Protein AF-A0A2E5C7X0-F1 (afdb_monomer_lite)

pLDDT: mean 83.62, std 9.5, range [48.66, 95.88]

Sequence (197 aa):
MKIWAFSAFTILLLILLAYGMYLLAISTDPSVAAAAITASSTIIVSTATVTIGRYLEKKKELEALHREQKIPIYDKFLDGLFSVFYDQKGKRLNIVKFLQEWQQKIVLWGGPKVVNAYVSWKDELTEHEPNVQSMESTERLILAIREELGHENENLVEGLFPRFILREYKLYSKLAKQNPNLTLSELSEHEKSVQES

Secondary structure (DSSP, 8-state):
-HHHHHHHHHHHHHHHHHHHHHHHHHHS-HHHHHHHHHHHHHHHHHHHHHHHHHHHHHHHHHHHHHHHHHHHHHHHHHHHHHHHHS--TT----HHHHHHHHHHHHHHH--HHHHHHHHHHHHHHHHS-SBHHHHHHHHHHHHHHHHHTT---TTPPTTHHHHHH-S-HHHHHHHHHH-TT-BHHHHHHHHHHHH--

Structure (mmCIF, N/CA/C/O backbone):
data_AF-A0A2E5C7X0-F1
#
_entry.id   AF-A0A2E5C7X0-F1
#
loop_
_atom_site.group_PDB
_atom_site.id
_atom_site.type_symbol
_atom_site.label_atom_id
_atom_site.label_alt_id
_atom_site.label_comp_id
_atom_site.label_asym_id
_atom_site.label_entity_id
_atom_site.label_seq_id
_atom_site.pdbx_PDB_ins_code
_atom_site.Cartn_x
_atom_site.Cartn_y
_atom_site.Cartn_z
_atom_site.occupancy
_atom_site.B_iso_or_equiv
_atom_site.auth_seq_id
_atom_site.auth_comp_id
_atom_site.auth_asym_id
_atom_site.auth_atom_id
_atom_site.pdbx_PDB_model_num
ATOM 1 N N . MET A 1 1 ? 21.051 0.325 -10.785 1.00 50.78 1 MET A N 1
ATOM 2 C CA . MET A 1 1 ? 22.058 1.032 -11.616 1.00 50.78 1 MET A CA 1
ATOM 3 C C . MET A 1 1 ? 22.381 0.329 -12.943 1.00 50.78 1 MET A C 1
ATOM 5 O O . MET A 1 1 ? 22.401 1.002 -13.961 1.00 50.78 1 MET A O 1
ATOM 9 N N . LYS A 1 2 ? 22.566 -1.004 -12.987 1.00 54.97 2 LYS A N 1
ATOM 10 C CA . LYS A 1 2 ? 22.959 -1.735 -14.218 1.00 54.97 2 LYS A CA 1
ATOM 11 C C . LYS A 1 2 ? 21.940 -1.707 -15.378 1.00 54.97 2 LYS A C 1
ATOM 13 O O . LYS A 1 2 ? 22.346 -1.693 -16.531 1.00 54.97 2 LYS A O 1
ATOM 18 N N . ILE A 1 3 ? 20.637 -1.653 -15.089 1.00 58.88 3 ILE A N 1
ATOM 19 C CA . ILE A 1 3 ? 19.581 -1.682 -16.124 1.00 58.88 3 ILE A CA 1
ATOM 20 C C . ILE A 1 3 ? 19.492 -0.347 -16.879 1.00 58.88 3 ILE A C 1
ATOM 22 O O . ILE A 1 3 ? 19.356 -0.353 -18.095 1.00 58.88 3 ILE A O 1
ATOM 26 N N . TRP A 1 4 ? 19.666 0.781 -16.180 1.00 57.53 4 TRP A N 1
ATOM 27 C CA . TRP A 1 4 ? 19.679 2.120 -16.787 1.00 57.53 4 TRP A CA 1
ATOM 28 C C . TRP A 1 4 ? 20.874 2.338 -17.722 1.00 57.53 4 TRP A C 1
ATOM 30 O O . TRP A 1 4 ? 20.743 2.984 -18.756 1.00 57.53 4 TRP A O 1
ATOM 40 N N . ALA A 1 5 ? 22.030 1.755 -17.393 1.00 69.25 5 ALA A N 1
ATOM 41 C CA . ALA A 1 5 ? 23.194 1.770 -18.276 1.00 69.25 5 ALA A CA 1
ATOM 42 C C . ALA A 1 5 ? 22.956 0.936 -19.548 1.00 69.25 5 ALA A C 1
ATOM 44 O O . ALA A 1 5 ? 23.364 1.340 -20.632 1.00 69.25 5 ALA A O 1
ATOM 45 N N . PHE A 1 6 ? 22.252 -0.195 -19.435 1.00 69.19 6 PHE A N 1
ATOM 46 C CA . PHE A 1 6 ? 21.917 -1.050 -20.576 1.00 69.19 6 PHE A CA 1
ATOM 47 C C . PHE A 1 6 ? 20.863 -0.415 -21.498 1.00 69.19 6 PHE A C 1
ATOM 49 O O . PHE A 1 6 ? 20.994 -0.471 -22.721 1.00 69.19 6 PHE A O 1
ATOM 56 N N . SER A 1 7 ? 19.850 0.252 -20.937 1.00 68.69 7 SER A N 1
ATOM 57 C CA . SER A 1 7 ? 18.876 1.018 -21.724 1.00 68.69 7 SER A CA 1
ATOM 58 C C . SER A 1 7 ? 19.507 2.256 -22.373 1.00 68.69 7 SER A C 1
ATOM 60 O O . SER A 1 7 ? 19.268 2.512 -23.546 1.00 68.69 7 SER A O 1
ATOM 62 N N . ALA A 1 8 ? 20.389 2.979 -21.677 1.00 74.25 8 ALA A N 1
ATOM 63 C CA . ALA A 1 8 ? 21.130 4.093 -22.275 1.00 74.25 8 ALA A CA 1
ATOM 64 C C . ALA A 1 8 ? 22.063 3.633 -23.410 1.00 74.25 8 ALA A C 1
ATOM 66 O O . ALA A 1 8 ? 22.130 4.275 -24.454 1.00 74.25 8 ALA A O 1
ATOM 67 N N . PHE A 1 9 ? 22.737 2.492 -23.240 1.00 79.00 9 PHE A N 1
ATOM 68 C CA . PHE A 1 9 ? 23.607 1.906 -24.260 1.00 79.00 9 PHE A CA 1
ATOM 69 C C . PHE A 1 9 ? 22.833 1.448 -25.502 1.00 79.00 9 PHE A C 1
ATOM 71 O O . PHE A 1 9 ? 23.257 1.699 -26.626 1.00 79.00 9 PHE A O 1
ATOM 78 N N . THR A 1 10 ? 21.672 0.820 -25.316 1.00 73.88 10 THR A N 1
ATOM 79 C CA . THR A 1 10 ? 20.811 0.405 -26.436 1.00 73.88 10 THR A CA 1
ATOM 80 C C . THR A 1 10 ? 20.213 1.603 -27.174 1.00 73.88 10 THR A C 1
ATOM 82 O O . THR A 1 10 ? 20.196 1.601 -28.401 1.00 73.88 10 THR A O 1
ATOM 85 N N . ILE A 1 11 ? 19.816 2.665 -26.465 1.00 79.00 11 ILE A N 1
ATOM 86 C CA . ILE A 1 11 ? 19.365 3.924 -27.080 1.00 79.00 11 ILE A CA 1
ATOM 87 C C . ILE A 1 11 ? 20.503 4.590 -27.870 1.00 79.00 11 ILE A C 1
ATOM 89 O O . ILE A 1 11 ? 20.298 4.983 -29.016 1.00 79.00 11 ILE A O 1
ATOM 93 N N . LEU A 1 12 ? 21.714 4.661 -27.310 1.00 81.00 12 LEU A N 1
ATOM 94 C CA . LEU A 1 12 ? 22.899 5.190 -27.997 1.00 81.00 12 LEU A CA 1
ATOM 95 C C . LEU A 1 12 ? 23.205 4.406 -29.284 1.00 81.00 12 LEU A C 1
ATOM 97 O O . LEU A 1 12 ? 23.487 4.999 -30.323 1.00 81.00 12 LEU A O 1
ATOM 101 N N . LEU A 1 13 ? 23.114 3.077 -29.225 1.00 79.44 13 LEU A N 1
ATOM 102 C CA . LEU A 1 13 ? 23.364 2.196 -30.364 1.00 79.44 13 LEU A CA 1
ATOM 103 C C . LEU A 1 13 ? 22.310 2.375 -31.470 1.00 79.44 13 LEU A C 1
ATOM 105 O O . LEU A 1 13 ? 22.661 2.395 -32.647 1.00 79.44 13 LEU A O 1
ATOM 109 N N . LEU A 1 14 ? 21.043 2.591 -31.104 1.00 78.81 14 LEU A N 1
ATOM 110 C CA . LEU A 1 14 ? 19.976 2.930 -32.053 1.00 78.81 14 LEU A CA 1
ATOM 111 C C . LEU A 1 14 ? 20.183 4.306 -32.704 1.00 78.81 14 LEU A C 1
ATOM 113 O O . LEU A 1 14 ? 19.957 4.443 -33.904 1.00 78.81 14 LEU A O 1
ATOM 117 N N . ILE A 1 15 ? 20.657 5.304 -31.951 1.00 81.56 15 ILE A N 1
ATOM 118 C CA . ILE A 1 15 ? 20.977 6.641 -32.481 1.00 81.56 15 ILE A CA 1
ATOM 119 C C . ILE A 1 15 ? 22.148 6.568 -33.469 1.00 81.56 15 ILE A C 1
ATOM 121 O O . ILE A 1 15 ? 22.076 7.150 -34.550 1.00 81.56 15 ILE A O 1
ATOM 125 N N . LEU A 1 16 ? 23.204 5.821 -33.134 1.00 79.38 16 LEU A N 1
ATOM 126 C CA . LEU A 1 16 ? 24.354 5.615 -34.019 1.00 79.38 16 LEU A CA 1
ATOM 127 C C . LEU A 1 16 ? 23.965 4.874 -35.304 1.00 79.38 16 LEU A C 1
ATOM 129 O O . LEU A 1 16 ? 24.419 5.252 -36.383 1.00 79.38 16 LEU A O 1
ATOM 133 N N . LEU A 1 17 ? 23.088 3.870 -35.210 1.00 77.75 17 LEU A N 1
ATOM 134 C CA . LEU A 1 17 ? 22.543 3.175 -36.378 1.00 77.75 17 LEU A CA 1
ATOM 135 C C . LEU A 1 17 ? 21.693 4.106 -37.249 1.00 77.75 17 LEU A C 1
ATOM 137 O O . LEU A 1 17 ? 21.891 4.145 -38.460 1.00 77.75 17 LEU A O 1
ATOM 141 N N . ALA A 1 18 ? 20.797 4.896 -36.653 1.00 76.88 18 ALA A N 1
ATOM 142 C CA . ALA A 1 18 ? 19.978 5.859 -37.388 1.00 76.88 18 ALA A CA 1
ATOM 143 C C . ALA A 1 18 ? 20.833 6.924 -38.098 1.00 76.88 18 ALA A C 1
ATOM 145 O O . ALA A 1 18 ? 20.581 7.249 -39.258 1.00 76.88 18 ALA A O 1
ATOM 146 N N . TYR A 1 19 ? 21.883 7.418 -37.436 1.00 80.00 19 TYR A N 1
ATOM 147 C CA . TYR A 1 19 ? 22.834 8.363 -38.019 1.00 80.00 19 TYR A CA 1
ATOM 148 C C . TYR A 1 19 ? 23.656 7.737 -39.158 1.00 80.00 19 TYR A C 1
ATOM 150 O O . TYR A 1 19 ? 23.832 8.354 -40.207 1.00 80.00 19 TYR A O 1
ATOM 158 N N . GLY A 1 20 ? 24.093 6.483 -39.003 1.00 77.00 20 GLY A N 1
ATOM 159 C CA . GLY A 1 20 ? 24.760 5.727 -40.066 1.00 77.00 20 GLY A CA 1
ATOM 160 C C . GLY A 1 20 ? 23.867 5.511 -41.293 1.00 77.00 20 GLY A C 1
ATOM 161 O O . GLY A 1 20 ? 24.322 5.685 -42.423 1.00 77.00 20 GLY A O 1
ATOM 162 N N . MET A 1 21 ? 22.578 5.216 -41.086 1.00 71.50 21 MET A N 1
ATOM 163 C CA . MET A 1 21 ? 21.602 5.111 -42.178 1.00 71.50 21 MET A CA 1
ATOM 164 C C . MET A 1 21 ? 21.358 6.454 -42.876 1.00 71.50 21 MET A C 1
ATOM 166 O O . MET A 1 21 ? 21.257 6.488 -44.100 1.00 71.50 21 MET A O 1
ATOM 170 N N . TYR A 1 22 ? 21.296 7.559 -42.126 1.00 75.88 22 TYR A N 1
ATOM 171 C CA . TYR A 1 22 ? 21.172 8.908 -42.688 1.00 75.88 22 TYR A CA 1
ATOM 172 C C . TYR A 1 22 ? 22.363 9.262 -43.593 1.00 75.88 22 TYR A C 1
ATOM 174 O O . TYR A 1 22 ? 22.174 9.755 -44.704 1.00 75.88 22 TYR A O 1
ATOM 182 N N . LEU A 1 23 ? 23.588 8.943 -43.164 1.00 75.25 23 LEU A N 1
ATOM 183 C CA . LEU A 1 23 ? 24.794 9.163 -43.969 1.00 75.25 23 LEU A CA 1
ATOM 184 C C . LEU A 1 23 ? 24.822 8.303 -45.242 1.00 75.25 23 LEU A C 1
ATOM 186 O O . LEU A 1 23 ? 25.196 8.798 -46.307 1.00 75.25 23 LEU A O 1
ATOM 190 N N . LEU A 1 24 ? 24.391 7.041 -45.164 1.00 69.56 24 LEU A N 1
ATOM 191 C CA . LEU A 1 24 ? 24.258 6.162 -46.334 1.00 69.56 24 LEU A CA 1
ATOM 192 C C . LEU A 1 24 ? 23.221 6.676 -47.339 1.00 69.56 24 LEU A C 1
ATOM 194 O O . LEU A 1 24 ? 23.454 6.605 -48.546 1.00 69.56 24 LEU A O 1
ATOM 198 N N . ALA A 1 25 ? 22.111 7.237 -46.855 1.00 70.38 25 ALA A N 1
ATOM 199 C CA . ALA A 1 25 ? 21.047 7.774 -47.699 1.00 70.38 25 ALA A CA 1
ATOM 200 C C . ALA A 1 25 ? 21.477 8.996 -48.529 1.00 70.38 25 ALA A C 1
ATOM 202 O O . ALA A 1 25 ? 20.938 9.215 -49.608 1.00 70.38 25 ALA A O 1
ATOM 203 N N . ILE A 1 26 ? 22.449 9.776 -48.045 1.00 75.75 26 ILE A N 1
ATOM 204 C CA . ILE A 1 26 ? 22.970 10.967 -48.740 1.00 75.75 26 ILE A CA 1
ATOM 205 C C . ILE A 1 26 ? 24.139 10.621 -49.679 1.00 75.75 26 ILE A C 1
ATOM 207 O O . ILE A 1 26 ? 24.426 11.375 -50.605 1.00 75.75 26 ILE A O 1
ATOM 211 N N . SER A 1 27 ? 24.818 9.492 -49.460 1.00 73.31 27 SER A N 1
ATOM 212 C CA . SER A 1 27 ? 26.054 9.124 -50.171 1.00 73.31 27 SER A CA 1
ATOM 213 C C . SER A 1 27 ? 25.890 8.052 -51.256 1.00 73.31 27 SER A C 1
ATOM 215 O O . SER A 1 27 ? 26.848 7.795 -51.983 1.00 73.31 27 SER A O 1
ATOM 217 N N . THR A 1 28 ? 24.708 7.437 -51.390 1.00 77.50 28 THR A N 1
ATOM 218 C CA . THR A 1 28 ? 24.476 6.272 -52.271 1.00 77.50 28 THR A CA 1
ATOM 219 C C . THR A 1 28 ? 23.237 6.453 -53.151 1.00 77.50 28 THR A C 1
ATOM 221 O O . THR A 1 28 ? 22.364 7.262 -52.840 1.00 77.50 28 THR A O 1
ATOM 224 N N . ASP A 1 29 ? 23.124 5.662 -54.225 1.00 81.56 29 ASP A N 1
ATOM 225 C CA . ASP A 1 29 ? 21.942 5.644 -55.092 1.00 81.56 29 ASP A CA 1
ATOM 226 C C . ASP A 1 29 ? 20.635 5.421 -54.302 1.00 81.56 29 ASP A C 1
ATOM 228 O O . ASP A 1 29 ? 20.568 4.507 -53.464 1.00 81.56 29 ASP A O 1
ATOM 232 N N . PRO A 1 30 ? 19.554 6.170 -54.609 1.00 77.50 30 PRO A N 1
ATOM 233 C CA . PRO A 1 30 ? 18.300 6.129 -53.852 1.00 77.50 30 PRO A CA 1
ATOM 234 C C . PRO A 1 30 ? 17.690 4.728 -53.720 1.00 77.50 30 PRO A C 1
ATOM 236 O O . PRO A 1 30 ? 17.092 4.404 -52.696 1.00 77.50 30 PRO A O 1
ATOM 239 N N . SER A 1 31 ? 17.866 3.872 -54.731 1.00 79.44 31 SER A N 1
ATOM 240 C CA . SER A 1 31 ? 17.355 2.497 -54.714 1.00 79.44 31 SER A CA 1
ATOM 241 C C . SER A 1 31 ? 18.086 1.607 -53.705 1.00 79.44 31 SER A C 1
ATOM 243 O O . SER A 1 31 ? 17.458 0.777 -53.047 1.00 79.44 31 SER A O 1
ATOM 245 N N . VAL A 1 32 ? 19.405 1.764 -53.574 1.00 79.00 32 VAL A N 1
ATOM 246 C CA . VAL A 1 32 ? 20.219 0.986 -52.629 1.00 79.00 32 VAL A CA 1
ATOM 247 C C . VAL A 1 32 ? 19.972 1.486 -51.209 1.00 79.00 32 VAL A C 1
ATOM 249 O O . VAL A 1 32 ? 19.784 0.682 -50.295 1.00 79.00 32 VAL A O 1
ATOM 252 N N . ALA A 1 33 ? 19.871 2.808 -51.037 1.00 74.69 33 ALA A N 1
ATOM 253 C CA . ALA A 1 33 ? 19.504 3.425 -49.769 1.00 74.69 33 ALA A CA 1
ATOM 254 C C . ALA A 1 33 ? 18.118 2.963 -49.285 1.00 74.69 33 ALA A C 1
ATOM 256 O O .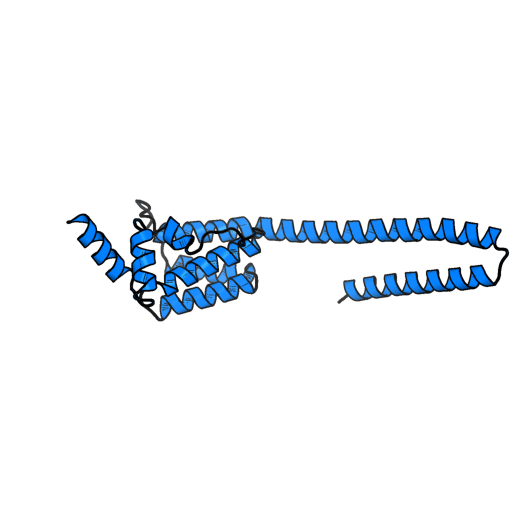 ALA A 1 33 ? 17.978 2.564 -48.131 1.00 74.69 33 ALA A O 1
ATOM 257 N N . ALA A 1 34 ? 17.108 2.937 -50.162 1.00 76.38 34 ALA A N 1
ATOM 258 C CA . ALA A 1 34 ? 15.761 2.487 -49.810 1.00 76.38 34 ALA A CA 1
ATOM 259 C C . ALA A 1 34 ? 15.726 1.012 -49.369 1.00 76.38 34 ALA A C 1
ATOM 261 O O . ALA A 1 34 ? 15.087 0.678 -48.365 1.00 76.38 34 ALA A O 1
ATOM 262 N N . ALA A 1 35 ? 16.448 0.132 -50.072 1.00 78.38 35 ALA A N 1
ATOM 263 C CA . ALA A 1 35 ? 16.556 -1.278 -49.701 1.00 78.38 35 ALA A CA 1
ATOM 264 C C . ALA A 1 35 ? 17.270 -1.465 -48.349 1.00 78.38 35 ALA A C 1
ATOM 266 O O . ALA A 1 35 ? 16.790 -2.211 -47.492 1.00 78.38 35 ALA A O 1
ATOM 267 N N . ALA A 1 36 ? 18.372 -0.742 -48.124 1.00 75.75 36 ALA A N 1
ATOM 268 C CA . ALA A 1 36 ? 19.132 -0.792 -46.877 1.00 75.75 36 ALA A CA 1
ATOM 269 C C . ALA A 1 36 ? 18.328 -0.261 -45.681 1.00 75.75 36 ALA A C 1
ATOM 271 O O . ALA A 1 36 ? 18.324 -0.890 -44.619 1.00 75.75 36 ALA A O 1
ATOM 272 N N . ILE A 1 37 ? 17.605 0.851 -45.853 1.00 77.44 37 ILE A N 1
ATOM 273 C CA . ILE A 1 37 ? 16.725 1.413 -44.822 1.00 77.44 37 ILE A CA 1
ATOM 274 C C . ILE A 1 37 ? 15.625 0.411 -44.479 1.00 77.44 37 ILE A C 1
ATOM 276 O O . ILE A 1 37 ? 15.448 0.101 -43.308 1.00 77.44 37 ILE A O 1
ATOM 280 N N . THR A 1 38 ? 14.945 -0.156 -45.479 1.00 78.88 38 THR A N 1
ATOM 281 C CA . THR A 1 38 ? 13.846 -1.109 -45.252 1.00 78.88 38 THR A CA 1
ATOM 282 C C . THR A 1 38 ? 14.313 -2.326 -44.451 1.00 78.88 38 THR A C 1
ATOM 284 O O . THR A 1 38 ? 13.714 -2.656 -43.427 1.00 78.88 38 THR A O 1
ATOM 287 N N . ALA A 1 39 ? 15.423 -2.951 -44.861 1.00 77.81 39 ALA A N 1
ATOM 288 C CA . ALA A 1 39 ? 15.983 -4.107 -44.162 1.00 77.81 39 ALA A CA 1
ATOM 289 C C . ALA A 1 39 ? 16.408 -3.766 -42.721 1.00 77.81 39 ALA A C 1
ATOM 291 O O . ALA A 1 39 ? 16.123 -4.513 -41.782 1.00 77.81 39 ALA A O 1
ATOM 292 N N . SER A 1 40 ? 17.042 -2.608 -42.530 1.00 74.38 40 SER A N 1
ATOM 293 C CA . SER A 1 40 ? 17.506 -2.153 -41.215 1.00 74.38 40 SER A CA 1
ATOM 294 C C . SER A 1 40 ? 16.341 -1.795 -40.292 1.00 74.38 40 SER A C 1
ATOM 296 O O . SER A 1 40 ? 16.352 -2.147 -39.113 1.00 74.38 40 SER A O 1
ATOM 298 N N . SER A 1 41 ? 15.297 -1.157 -40.825 1.00 76.38 41 SER A N 1
ATOM 299 C CA . SER A 1 41 ? 14.080 -0.824 -40.087 1.00 76.38 41 SER A CA 1
ATOM 300 C C . SER A 1 41 ? 13.392 -2.072 -39.547 1.00 76.38 41 SER A C 1
ATOM 302 O O . SER A 1 41 ? 12.993 -2.072 -38.385 1.00 76.38 41 SER A O 1
ATOM 304 N N . THR A 1 42 ? 13.306 -3.155 -40.326 1.00 84.75 42 THR A N 1
ATOM 305 C CA . THR A 1 42 ? 12.723 -4.417 -39.846 1.00 84.75 42 THR A CA 1
ATOM 306 C C 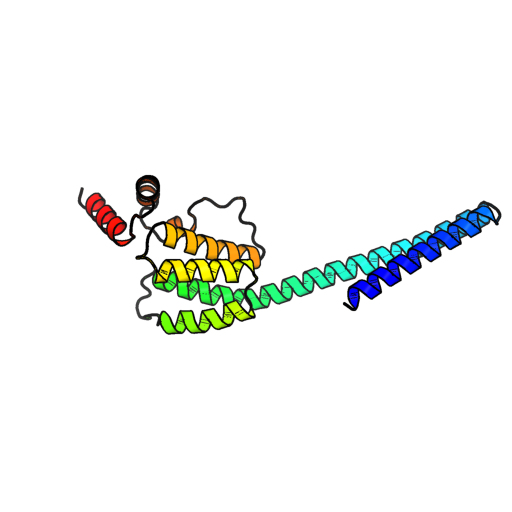. THR A 1 42 ? 13.487 -4.966 -38.646 1.00 84.75 42 THR A C 1
ATOM 308 O O . THR A 1 42 ? 12.860 -5.293 -37.642 1.00 84.75 42 THR A O 1
ATOM 311 N N . ILE A 1 43 ? 14.822 -5.006 -38.714 1.00 81.69 43 ILE A N 1
ATOM 312 C CA . ILE A 1 43 ? 15.673 -5.522 -37.629 1.00 81.69 43 ILE A CA 1
ATOM 313 C C . ILE A 1 43 ? 15.544 -4.654 -36.370 1.00 81.69 43 ILE A C 1
ATOM 315 O O . ILE A 1 43 ? 15.444 -5.174 -35.255 1.00 81.69 43 ILE A O 1
ATOM 319 N N . ILE A 1 44 ? 15.527 -3.329 -36.535 1.00 77.88 44 ILE A N 1
ATOM 320 C CA . ILE A 1 44 ? 15.398 -2.383 -35.422 1.00 77.88 44 ILE A CA 1
ATOM 321 C C . ILE A 1 44 ? 14.034 -2.537 -34.751 1.00 77.88 44 ILE A C 1
ATOM 323 O O . ILE A 1 44 ? 13.969 -2.729 -33.536 1.00 77.88 44 ILE A O 1
ATOM 327 N N . VAL A 1 45 ? 12.951 -2.494 -35.532 1.00 82.62 45 VAL A N 1
ATOM 328 C CA . VAL A 1 45 ? 11.584 -2.594 -35.010 1.00 82.62 45 VAL A CA 1
ATOM 329 C C . VAL A 1 45 ? 11.369 -3.951 -34.350 1.00 82.62 45 VAL A C 1
ATOM 331 O O . VAL A 1 45 ? 10.908 -3.993 -33.213 1.00 82.62 45 VAL A O 1
ATOM 334 N N . SER A 1 46 ? 11.779 -5.056 -34.982 1.00 81.88 46 SER A N 1
ATOM 335 C CA . SER A 1 46 ? 11.616 -6.394 -34.400 1.00 81.88 46 SER A CA 1
ATOM 336 C C . SER A 1 46 ? 12.359 -6.530 -33.071 1.00 81.88 46 SER A C 1
ATOM 338 O O . SER A 1 46 ? 11.811 -7.048 -32.098 1.00 81.88 46 SER A O 1
ATOM 340 N N . THR A 1 47 ? 13.594 -6.027 -33.000 1.00 83.06 47 THR A N 1
ATOM 341 C CA . THR A 1 47 ? 14.409 -6.093 -31.781 1.00 83.06 47 THR A CA 1
ATOM 342 C C . THR A 1 47 ? 13.827 -5.213 -30.676 1.00 83.06 47 THR A C 1
ATOM 344 O O . THR A 1 47 ? 13.749 -5.645 -29.521 1.00 83.06 47 THR A O 1
ATOM 347 N N . ALA A 1 48 ? 13.377 -4.001 -31.015 1.00 78.31 48 ALA A N 1
ATOM 348 C CA . ALA A 1 48 ? 12.749 -3.081 -30.073 1.00 78.31 48 ALA A CA 1
ATOM 349 C C . ALA A 1 48 ? 11.450 -3.667 -29.504 1.00 78.31 48 ALA A C 1
ATOM 351 O O . ALA A 1 48 ? 11.300 -3.731 -28.284 1.00 78.31 48 ALA A O 1
ATOM 352 N N . THR A 1 49 ? 10.556 -4.170 -30.361 1.00 85.50 49 THR A N 1
ATOM 353 C CA . THR A 1 49 ? 9.291 -4.793 -29.948 1.00 85.50 49 THR A CA 1
ATOM 354 C C . THR A 1 49 ? 9.528 -5.967 -29.002 1.00 85.50 49 THR A C 1
ATOM 356 O O . THR A 1 49 ? 8.913 -6.018 -27.938 1.00 85.50 49 THR A O 1
ATOM 359 N N . VAL A 1 50 ? 10.457 -6.874 -29.324 1.00 88.69 50 VAL A N 1
ATOM 360 C CA . VAL A 1 50 ? 10.772 -8.028 -28.461 1.00 88.69 50 VAL A CA 1
ATOM 361 C C . VAL A 1 50 ? 11.369 -7.586 -27.126 1.00 88.69 50 VAL A C 1
ATOM 363 O O . VAL A 1 50 ? 11.003 -8.120 -26.079 1.00 88.69 50 VAL A O 1
ATOM 366 N N . THR A 1 51 ? 12.280 -6.612 -27.134 1.00 82.19 51 THR A N 1
ATOM 367 C CA . THR A 1 51 ? 12.956 -6.159 -25.908 1.00 82.19 51 THR A CA 1
ATOM 368 C C . THR A 1 51 ? 11.990 -5.443 -24.969 1.00 82.19 51 THR A C 1
ATOM 370 O O . THR A 1 51 ? 11.963 -5.742 -23.774 1.00 82.19 51 THR A O 1
ATOM 373 N N . ILE A 1 52 ? 11.170 -4.535 -25.506 1.00 81.38 52 ILE A N 1
ATOM 374 C CA . ILE A 1 52 ? 10.146 -3.814 -24.743 1.00 81.38 52 ILE A CA 1
ATOM 375 C C . ILE A 1 52 ? 9.097 -4.797 -24.221 1.00 81.38 52 ILE A C 1
ATOM 377 O O . ILE A 1 52 ? 8.793 -4.770 -23.030 1.00 81.38 52 ILE A O 1
ATOM 381 N N . GLY A 1 53 ? 8.601 -5.702 -25.072 1.00 89.31 53 GLY A N 1
ATOM 382 C CA . GLY A 1 53 ? 7.632 -6.730 -24.682 1.00 89.31 53 GLY A CA 1
ATOM 383 C C . GLY A 1 53 ? 8.138 -7.576 -23.516 1.00 89.31 53 GLY A C 1
ATOM 384 O O . GLY A 1 53 ? 7.510 -7.607 -22.460 1.00 89.31 53 GLY A O 1
ATOM 385 N N . ARG A 1 54 ? 9.346 -8.141 -23.639 1.00 89.25 54 ARG A N 1
ATOM 386 C CA . ARG A 1 54 ? 9.979 -8.927 -22.566 1.00 89.25 54 ARG A CA 1
ATOM 387 C C . ARG A 1 54 ? 10.202 -8.130 -21.286 1.00 89.25 54 ARG A C 1
ATOM 389 O O . ARG A 1 54 ? 10.133 -8.690 -20.196 1.00 89.25 54 ARG A O 1
ATOM 396 N N . TYR A 1 55 ? 10.521 -6.843 -21.393 1.00 84.12 55 TYR A N 1
ATOM 397 C CA . TYR A 1 55 ? 10.693 -5.991 -20.221 1.00 84.12 55 TYR A CA 1
ATOM 398 C C . TYR A 1 55 ? 9.368 -5.781 -19.478 1.00 84.12 55 TYR A C 1
ATOM 400 O O . TYR A 1 55 ? 9.326 -5.925 -18.255 1.00 84.12 55 TYR A O 1
ATOM 408 N N . LEU A 1 56 ? 8.289 -5.487 -20.207 1.00 91.31 56 LEU A N 1
ATOM 409 C CA . LEU A 1 56 ? 6.952 -5.323 -19.635 1.00 91.31 56 LEU A CA 1
ATOM 410 C C . LEU A 1 56 ? 6.432 -6.630 -19.027 1.00 91.31 56 LEU A C 1
ATOM 412 O O . LEU A 1 56 ? 5.904 -6.609 -17.917 1.00 91.31 56 LEU A O 1
ATOM 416 N N . GLU A 1 57 ? 6.638 -7.760 -19.707 1.00 91.38 57 GLU A N 1
ATOM 417 C CA . GLU A 1 57 ? 6.309 -9.096 -19.199 1.00 91.38 57 GLU A CA 1
ATOM 418 C C . GLU A 1 57 ? 7.030 -9.381 -17.884 1.00 91.38 57 GLU A C 1
ATOM 420 O O . GLU A 1 57 ? 6.376 -9.661 -16.884 1.00 91.38 57 GLU A O 1
ATOM 425 N N . LYS A 1 58 ? 8.358 -9.210 -17.847 1.00 91.38 58 LYS A N 1
ATOM 426 C CA . LYS A 1 58 ? 9.147 -9.413 -16.624 1.00 91.38 58 LYS A CA 1
ATOM 427 C C . LYS A 1 58 ? 8.705 -8.505 -15.489 1.00 91.38 58 LYS A C 1
ATOM 429 O O . LYS A 1 58 ? 8.656 -8.936 -14.342 1.00 91.38 58 LYS A O 1
ATOM 434 N N . LYS A 1 59 ? 8.402 -7.240 -15.785 1.00 88.62 59 LYS A N 1
ATOM 435 C CA . LYS A 1 59 ? 7.909 -6.304 -14.774 1.00 88.62 59 LYS A CA 1
ATOM 436 C C . LYS A 1 59 ? 6.581 -6.795 -14.191 1.00 88.62 59 LYS A C 1
ATOM 438 O O . LYS A 1 59 ? 6.450 -6.871 -12.974 1.00 88.62 59 LYS A O 1
ATOM 443 N N . LYS A 1 60 ? 5.634 -7.176 -15.051 1.00 89.31 60 LYS A N 1
ATOM 444 C CA . LYS A 1 60 ? 4.321 -7.688 -14.643 1.00 89.31 60 LYS A CA 1
ATOM 445 C C . LYS A 1 60 ? 4.432 -9.002 -13.866 1.00 89.31 60 LYS A C 1
ATOM 447 O O . LYS A 1 60 ? 3.723 -9.182 -12.884 1.00 89.31 60 LYS A O 1
ATOM 452 N N . GLU A 1 61 ? 5.325 -9.895 -14.281 1.00 91.75 61 GLU A N 1
ATOM 453 C CA . GLU A 1 61 ? 5.608 -11.162 -13.604 1.00 91.75 61 GLU A CA 1
ATOM 454 C C . GLU A 1 61 ? 6.158 -10.929 -12.192 1.00 91.75 61 GLU A C 1
ATOM 456 O O . GLU A 1 61 ? 5.639 -11.490 -11.233 1.00 91.75 61 GLU A O 1
ATOM 461 N N . LEU A 1 62 ? 7.139 -10.034 -12.032 1.00 87.94 62 LEU A N 1
ATOM 462 C CA . LEU A 1 62 ? 7.678 -9.675 -10.716 1.00 87.94 62 LEU A CA 1
ATOM 463 C C . LEU A 1 62 ? 6.617 -9.040 -9.809 1.00 87.94 62 LEU A C 1
ATOM 465 O O . LEU A 1 62 ? 6.525 -9.381 -8.631 1.00 87.94 62 LEU A O 1
ATOM 469 N N . GLU A 1 63 ? 5.800 -8.135 -10.348 1.00 87.69 63 GLU A N 1
ATOM 470 C CA . GLU A 1 63 ? 4.690 -7.530 -9.605 1.00 87.69 63 GLU A CA 1
ATOM 471 C C . GLU A 1 63 ? 3.647 -8.575 -9.188 1.00 87.69 63 GLU A C 1
ATOM 473 O O . GLU A 1 63 ? 3.149 -8.522 -8.064 1.00 87.69 63 GLU A O 1
ATOM 478 N N . ALA A 1 64 ? 3.342 -9.545 -10.053 1.00 89.25 64 ALA A N 1
ATOM 479 C CA . ALA A 1 64 ? 2.434 -10.645 -9.745 1.00 89.25 64 ALA A CA 1
ATOM 480 C C . ALA A 1 64 ? 3.000 -11.566 -8.654 1.00 89.25 64 ALA A C 1
ATOM 482 O O . ALA A 1 64 ? 2.291 -11.850 -7.693 1.00 89.25 64 ALA A O 1
ATOM 483 N N . LEU A 1 65 ? 4.278 -11.949 -8.741 1.00 90.06 65 LEU A N 1
ATOM 484 C CA . LEU A 1 65 ? 4.955 -12.772 -7.731 1.00 90.06 65 LEU A CA 1
ATOM 485 C C . LEU A 1 65 ? 4.993 -12.079 -6.364 1.00 90.06 65 LEU A C 1
ATOM 487 O O . LEU A 1 65 ? 4.699 -12.690 -5.338 1.00 90.06 65 LEU A O 1
ATOM 491 N N . HIS A 1 66 ? 5.313 -10.783 -6.330 1.00 88.25 66 HIS A N 1
ATOM 492 C CA . HIS A 1 66 ? 5.270 -10.012 -5.088 1.00 88.25 66 HIS A CA 1
ATOM 493 C C . HIS A 1 66 ? 3.851 -9.935 -4.517 1.00 88.25 66 HIS A C 1
ATOM 495 O O . HIS A 1 66 ? 3.671 -10.053 -3.307 1.00 88.25 66 HIS A O 1
ATOM 501 N N . ARG A 1 67 ? 2.835 -9.751 -5.366 1.00 90.31 67 ARG A N 1
ATOM 502 C CA . ARG A 1 67 ? 1.428 -9.731 -4.948 1.00 90.31 67 ARG A CA 1
ATOM 503 C C . ARG A 1 67 ? 1.006 -11.080 -4.368 1.00 90.31 67 ARG A C 1
ATOM 505 O O . ARG A 1 67 ? 0.428 -11.107 -3.289 1.00 90.31 67 ARG A O 1
ATOM 512 N N . GLU A 1 68 ? 1.362 -12.179 -5.025 1.00 91.44 68 GLU A N 1
ATOM 513 C CA . GLU A 1 68 ? 1.084 -13.547 -4.574 1.00 91.44 68 GLU A CA 1
ATOM 514 C C . GLU A 1 68 ? 1.675 -13.828 -3.186 1.00 91.44 68 GLU A C 1
ATOM 516 O O . GLU A 1 68 ? 1.008 -14.412 -2.336 1.00 91.44 68 GLU A O 1
ATOM 521 N N . GLN A 1 69 ? 2.881 -13.326 -2.904 1.00 90.81 69 GLN A N 1
ATOM 522 C CA . GLN A 1 69 ? 3.506 -13.442 -1.581 1.00 90.81 69 GLN A CA 1
ATOM 523 C C . GLN A 1 69 ? 2.847 -12.550 -0.519 1.00 90.81 69 GLN A C 1
ATOM 525 O O . GLN A 1 69 ? 2.782 -12.925 0.653 1.00 90.81 69 GLN A O 1
ATOM 530 N N . LYS A 1 70 ? 2.340 -11.376 -0.911 1.00 92.56 70 LYS A N 1
ATOM 531 C CA . LYS A 1 70 ? 1.702 -10.408 -0.005 1.00 92.56 70 LYS A CA 1
ATOM 532 C C . LYS A 1 70 ? 0.266 -10.774 0.364 1.00 92.56 70 LYS A C 1
ATOM 534 O O . LYS A 1 70 ? -0.138 -10.508 1.494 1.00 92.56 70 LYS A O 1
ATOM 539 N N . ILE A 1 71 ? -0.493 -11.405 -0.534 1.00 92.81 71 ILE A N 1
ATOM 540 C CA . ILE A 1 71 ? -1.881 -11.835 -0.283 1.00 92.81 71 ILE A CA 1
ATOM 541 C C . ILE A 1 71 ? -2.026 -12.611 1.039 1.00 92.81 71 ILE A C 1
ATOM 543 O O . ILE A 1 71 ? -2.772 -12.140 1.892 1.00 92.81 71 ILE A O 1
ATOM 547 N N . PRO A 1 72 ? -1.304 -13.722 1.295 1.00 93.06 72 PRO A N 1
ATOM 548 C CA . PRO A 1 72 ? -1.481 -14.494 2.530 1.00 93.06 72 PRO A CA 1
ATOM 549 C C . PRO A 1 72 ? -1.034 -13.742 3.794 1.00 93.06 72 PRO A C 1
ATOM 551 O O . PRO A 1 72 ? -1.401 -14.114 4.909 1.00 93.06 72 PRO A O 1
ATOM 554 N N . ILE A 1 73 ? -0.208 -12.706 3.646 1.00 92.31 73 ILE A N 1
ATOM 555 C CA . ILE A 1 73 ? 0.249 -11.854 4.746 1.00 92.31 73 ILE A CA 1
ATOM 556 C C . ILE A 1 73 ? -0.868 -10.887 5.138 1.00 92.31 73 ILE A C 1
ATOM 558 O O . ILE A 1 73 ? -1.220 -10.812 6.316 1.00 92.31 73 ILE A O 1
ATOM 562 N N . TYR A 1 74 ? -1.443 -10.198 4.151 1.00 94.00 74 TYR A N 1
ATOM 563 C CA . TYR A 1 74 ? -2.559 -9.277 4.347 1.00 94.00 74 TYR A CA 1
ATOM 564 C C . TYR A 1 74 ? -3.853 -9.991 4.733 1.00 94.00 74 TYR A C 1
ATOM 566 O O . TYR A 1 74 ? -4.577 -9.486 5.582 1.00 94.00 74 TYR A O 1
ATOM 574 N N . ASP A 1 75 ? -4.110 -11.183 4.196 1.00 92.56 75 ASP A N 1
ATOM 575 C CA . ASP A 1 75 ? -5.263 -12.013 4.555 1.00 92.56 75 ASP A CA 1
ATOM 576 C C . ASP A 1 75 ? -5.272 -12.348 6.055 1.00 92.56 75 ASP A C 1
ATOM 578 O O . ASP A 1 75 ? -6.230 -12.045 6.761 1.00 92.56 75 ASP A O 1
ATOM 582 N N . LYS A 1 76 ? -4.141 -12.833 6.590 1.00 90.56 76 LYS A N 1
ATOM 583 C CA . LYS A 1 76 ? -3.982 -13.090 8.034 1.00 90.56 76 LYS A CA 1
ATOM 584 C C . LYS A 1 76 ? -4.143 -11.838 8.892 1.00 90.56 76 LYS A C 1
ATOM 586 O O . LYS A 1 76 ? -4.597 -11.931 10.031 1.00 90.56 76 LYS A O 1
ATOM 591 N N . PHE A 1 77 ? -3.715 -10.683 8.386 1.00 91.62 77 PHE A N 1
ATOM 592 C CA . PHE A 1 77 ? -3.915 -9.423 9.091 1.00 91.62 77 PHE A CA 1
ATOM 593 C C . PHE A 1 77 ? -5.385 -9.033 9.135 1.00 91.62 77 PHE A C 1
ATOM 595 O O . PHE A 1 77 ? -5.877 -8.708 10.210 1.00 91.62 77 PHE A O 1
ATOM 602 N N . LEU A 1 78 ? -6.078 -9.084 7.997 1.00 90.38 78 LEU A N 1
ATOM 603 C CA . LEU A 1 78 ? -7.496 -8.759 7.925 1.00 90.38 78 LEU A CA 1
ATOM 604 C C . LEU A 1 78 ? -8.313 -9.724 8.790 1.00 90.38 78 LEU A C 1
ATOM 606 O O . LEU A 1 78 ? -9.134 -9.254 9.566 1.00 90.38 78 LEU A O 1
ATOM 610 N N . ASP A 1 79 ? -8.038 -11.029 8.759 1.00 89.62 79 ASP A N 1
ATOM 611 C CA . ASP A 1 79 ? -8.686 -12.005 9.649 1.00 89.62 79 ASP A CA 1
ATOM 612 C C . ASP A 1 79 ? -8.500 -11.634 11.130 1.00 89.62 79 ASP A C 1
ATOM 614 O O . ASP A 1 79 ? -9.469 -11.517 11.881 1.00 89.62 79 ASP A O 1
ATOM 618 N N . GLY A 1 80 ? -7.263 -11.331 11.540 1.00 88.31 80 GLY A N 1
ATOM 619 C CA . GLY A 1 80 ? -6.975 -10.866 12.896 1.00 88.31 80 GLY A CA 1
ATOM 620 C C . GLY A 1 80 ? -7.693 -9.558 13.245 1.00 88.31 80 GLY A C 1
ATOM 621 O O . GLY A 1 80 ? -8.316 -9.474 14.301 1.00 88.31 80 GLY A O 1
ATOM 622 N N . LEU A 1 81 ? -7.678 -8.570 12.349 1.00 88.44 81 LEU A N 1
ATOM 623 C CA . LEU A 1 81 ? -8.351 -7.282 12.527 1.00 88.44 81 LEU A CA 1
ATOM 624 C C . LEU A 1 81 ? -9.865 -7.463 12.694 1.00 88.44 81 LEU A C 1
ATOM 626 O O . LEU A 1 81 ? -10.435 -6.973 13.663 1.00 88.44 81 LEU A O 1
ATOM 630 N N . PHE A 1 82 ? -10.519 -8.200 11.795 1.00 86.44 82 PHE A N 1
ATOM 631 C CA . PHE A 1 82 ? -11.962 -8.440 11.849 1.00 86.44 82 PHE A CA 1
ATOM 632 C C . PHE A 1 82 ? -12.363 -9.324 13.035 1.00 86.44 82 PHE A C 1
ATOM 634 O O . PHE A 1 82 ? -13.443 -9.131 13.593 1.00 86.44 82 PHE A O 1
ATOM 641 N N . SER A 1 83 ? -11.494 -10.229 13.495 1.00 85.00 83 SER A N 1
ATOM 642 C CA . SER A 1 83 ? -11.746 -11.023 14.707 1.00 85.00 83 SER A CA 1
ATOM 643 C C . SER A 1 83 ? -11.808 -10.191 15.994 1.00 85.00 83 SER A C 1
ATOM 645 O O . SER A 1 83 ? -12.359 -10.659 16.985 1.00 85.00 83 SER A O 1
ATOM 647 N N . VAL A 1 84 ? -11.281 -8.958 15.995 1.00 82.25 84 VAL A N 1
ATOM 648 C CA . VAL A 1 84 ? -11.456 -8.016 17.116 1.00 82.25 84 VAL A CA 1
ATOM 649 C C . VAL A 1 84 ? -12.891 -7.488 17.173 1.00 82.25 84 VAL A C 1
ATOM 651 O O . VAL A 1 84 ? -13.413 -7.250 18.259 1.00 82.25 84 VAL A O 1
ATOM 654 N N . PHE A 1 85 ? -13.535 -7.317 16.017 1.00 78.62 85 PHE A N 1
ATOM 655 C CA . PHE A 1 85 ? -14.877 -6.741 15.915 1.00 78.62 85 PHE A CA 1
ATOM 656 C C . PHE A 1 85 ? -15.991 -7.792 15.946 1.00 78.62 85 PHE A C 1
ATOM 658 O O . PHE A 1 85 ? -17.098 -7.503 16.399 1.00 78.62 85 PHE A O 1
ATOM 665 N N . TYR A 1 86 ? -15.717 -9.012 15.483 1.00 77.56 86 TYR A N 1
ATOM 666 C CA . TYR A 1 86 ? -16.673 -10.113 15.512 1.00 77.56 86 TYR A CA 1
ATOM 667 C C . TYR A 1 86 ? -16.379 -11.061 16.674 1.00 77.56 86 TYR A C 1
ATOM 669 O O . TYR A 1 86 ? -15.265 -11.558 16.807 1.00 77.56 86 TYR A O 1
ATOM 677 N N . ASP A 1 87 ? -17.397 -11.366 17.484 1.00 63.44 87 ASP A N 1
ATOM 678 C CA . ASP A 1 87 ? -17.284 -12.316 18.594 1.00 63.44 87 ASP A CA 1
ATOM 679 C C . ASP A 1 87 ? -17.097 -13.750 18.063 1.00 63.44 87 ASP A C 1
ATOM 681 O O . ASP A 1 87 ? -18.046 -14.516 17.858 1.00 63.44 87 ASP A O 1
ATOM 685 N N . GLN A 1 88 ? -15.848 -14.121 17.776 1.00 59.84 88 GLN A N 1
ATOM 686 C CA . GLN A 1 88 ? -15.495 -15.493 17.440 1.00 59.84 88 GLN A CA 1
ATOM 687 C C . GLN A 1 88 ? -15.492 -16.328 18.723 1.00 59.84 88 GLN A C 1
ATOM 689 O O . GLN A 1 88 ? -14.496 -16.388 19.449 1.00 59.84 88 GLN A O 1
ATOM 694 N N . LYS A 1 89 ? -16.619 -17.004 18.990 1.00 48.66 89 LYS A N 1
ATOM 695 C CA . LYS A 1 89 ? -16.777 -17.968 20.091 1.00 48.66 89 LYS A CA 1
ATOM 696 C C . LYS A 1 89 ? -15.540 -18.877 20.206 1.00 48.66 89 LYS A C 1
ATOM 698 O O . LYS A 1 89 ? -15.365 -19.799 19.415 1.00 48.66 89 LYS A O 1
ATOM 703 N N . GLY A 1 90 ? -14.696 -18.630 21.213 1.00 55.53 90 GLY A N 1
ATOM 704 C CA . GLY A 1 90 ? -13.616 -19.535 21.632 1.00 55.53 90 GLY A CA 1
ATOM 705 C C . GLY A 1 90 ? -12.170 -19.111 21.339 1.00 55.53 90 GLY A C 1
ATOM 706 O O . GLY A 1 90 ? -11.264 -19.756 21.864 1.00 55.53 90 GLY A O 1
ATOM 707 N N . LYS A 1 91 ? -11.904 -18.031 20.590 1.00 58.09 91 LYS A N 1
ATOM 708 C CA . LYS A 1 91 ? -10.536 -17.504 20.406 1.00 58.09 91 LYS A CA 1
ATOM 709 C C . LYS A 1 91 ? -10.439 -16.067 20.903 1.00 58.09 91 LYS A C 1
ATOM 711 O O . LYS A 1 91 ? -10.752 -15.131 20.182 1.00 58.09 91 LYS A O 1
ATOM 716 N N . ARG A 1 92 ? -9.936 -15.875 22.127 1.00 63.75 92 ARG A N 1
ATOM 717 C CA . ARG A 1 92 ? -9.463 -14.547 22.542 1.00 63.75 92 ARG A CA 1
ATOM 718 C C . ARG A 1 92 ? -8.162 -14.257 21.801 1.00 63.75 92 ARG A C 1
ATOM 720 O O . ARG A 1 92 ? -7.122 -14.820 22.146 1.00 63.75 92 ARG A O 1
ATOM 727 N N . LEU A 1 93 ? -8.226 -13.422 20.766 1.00 75.19 93 LEU A N 1
ATOM 728 C CA . LEU A 1 93 ? -7.032 -12.939 20.085 1.00 75.19 93 LEU A CA 1
ATOM 729 C C . LEU A 1 93 ? -6.142 -12.210 21.100 1.00 75.19 93 LEU A C 1
ATOM 731 O O . LEU A 1 93 ? -6.584 -11.286 21.782 1.00 75.19 93 LEU A O 1
ATOM 735 N N . ASN A 1 94 ? -4.873 -12.608 21.199 1.00 84.56 94 ASN A N 1
ATOM 736 C CA . ASN A 1 94 ? -3.888 -11.806 21.915 1.00 84.56 94 ASN A CA 1
ATOM 737 C C . ASN A 1 94 ? -3.477 -10.639 21.008 1.00 84.56 94 ASN A C 1
ATOM 739 O O . ASN A 1 94 ? -2.586 -10.787 20.172 1.00 84.56 94 ASN A O 1
ATOM 743 N N . ILE A 1 95 ? -4.158 -9.502 21.172 1.00 82.06 95 ILE A N 1
ATOM 744 C CA . ILE A 1 95 ? -3.991 -8.297 20.346 1.00 82.06 95 ILE A CA 1
ATOM 745 C C . ILE A 1 95 ? -2.532 -7.827 20.348 1.00 82.06 95 ILE A C 1
ATOM 747 O O . ILE A 1 95 ? -1.994 -7.511 19.294 1.00 82.06 95 ILE A O 1
ATOM 751 N N . VAL A 1 96 ? -1.857 -7.850 21.503 1.00 85.06 96 VAL A N 1
ATOM 752 C CA . VAL A 1 96 ? -0.453 -7.419 21.611 1.00 85.06 96 VAL A CA 1
ATOM 753 C C . VAL A 1 96 ? 0.450 -8.300 20.751 1.00 85.06 96 VAL A C 1
ATOM 755 O O . VAL A 1 96 ? 1.224 -7.789 19.945 1.00 85.06 96 VAL A O 1
ATOM 758 N N . LYS A 1 97 ? 0.317 -9.626 20.872 1.00 87.88 97 LYS A N 1
ATOM 759 C CA . LYS A 1 97 ? 1.104 -10.574 20.074 1.00 87.88 97 LYS A CA 1
ATOM 760 C C . LYS A 1 97 ? 0.789 -10.451 18.581 1.00 87.88 97 LYS A C 1
ATOM 762 O O . LYS A 1 97 ? 1.705 -10.445 17.766 1.00 87.88 97 LYS A O 1
ATOM 767 N N . PHE A 1 98 ? -0.488 -10.313 18.231 1.00 88.56 98 PHE A N 1
ATOM 768 C CA . PHE A 1 98 ? -0.928 -10.086 16.856 1.00 88.56 98 PHE A CA 1
ATOM 769 C C . PHE A 1 98 ? -0.285 -8.829 16.256 1.00 88.56 98 PHE A C 1
ATOM 771 O O . PHE A 1 98 ? 0.301 -8.899 15.177 1.00 88.56 98 PHE A O 1
ATOM 778 N N . LEU A 1 99 ? -0.328 -7.703 16.974 1.00 87.50 99 LEU A N 1
ATOM 779 C CA . LEU A 1 99 ? 0.269 -6.447 16.523 1.00 87.50 99 LEU A CA 1
ATOM 780 C C . LEU A 1 99 ? 1.792 -6.552 16.396 1.00 87.50 99 LEU A C 1
ATOM 782 O O . LEU A 1 99 ? 2.334 -6.073 15.407 1.00 87.50 99 LEU A O 1
ATOM 786 N N . GLN A 1 100 ? 2.483 -7.213 17.328 1.00 88.12 100 GLN A N 1
ATOM 787 C CA . GLN A 1 100 ? 3.934 -7.437 17.240 1.00 88.12 100 GLN A CA 1
ATOM 788 C C . GLN A 1 100 ? 4.318 -8.266 16.005 1.00 88.12 100 GLN A C 1
ATOM 790 O O . GLN A 1 100 ? 5.209 -7.881 15.245 1.00 88.12 100 GLN A O 1
ATOM 795 N N . GLU A 1 101 ? 3.624 -9.382 15.766 1.00 88.94 101 GLU A N 1
ATOM 796 C CA . GLU A 1 101 ? 3.838 -10.206 14.570 1.00 88.94 101 GLU A CA 1
ATOM 797 C C . GLU A 1 101 ? 3.531 -9.431 13.284 1.00 88.94 101 GLU A C 1
ATOM 799 O O . GLU A 1 101 ? 4.159 -9.648 12.244 1.00 88.94 101 GLU A O 1
ATOM 804 N N . TRP A 1 102 ? 2.556 -8.528 13.343 1.00 88.56 102 TRP A N 1
ATOM 805 C CA . TRP A 1 102 ? 2.147 -7.722 12.209 1.00 88.56 102 TRP A CA 1
ATOM 806 C C . TRP A 1 102 ? 3.124 -6.592 11.885 1.00 88.56 102 TRP A C 1
ATOM 808 O O . TRP A 1 102 ? 3.461 -6.400 10.718 1.00 88.56 102 TRP A O 1
ATOM 818 N N . GLN A 1 103 ? 3.654 -5.905 12.897 1.00 90.81 103 GLN A N 1
ATOM 819 C CA . GLN A 1 103 ? 4.674 -4.865 12.735 1.00 90.81 103 GLN A CA 1
ATOM 820 C C . GLN A 1 103 ? 5.879 -5.385 11.953 1.00 90.81 103 GLN A C 1
ATOM 822 O O . GLN A 1 103 ? 6.315 -4.755 10.991 1.00 90.81 103 GLN A O 1
ATOM 827 N N . GLN A 1 104 ? 6.367 -6.580 12.302 1.00 90.94 104 GLN A N 1
ATOM 828 C CA . GLN A 1 104 ? 7.463 -7.221 11.578 1.00 90.94 104 GLN A CA 1
ATOM 829 C C . GLN A 1 104 ? 7.115 -7.458 10.100 1.00 90.94 104 GLN A C 1
ATOM 831 O O . GLN A 1 104 ? 7.943 -7.232 9.217 1.00 90.94 104 GLN A O 1
ATOM 836 N N . LYS A 1 105 ? 5.888 -7.911 9.819 1.00 92.38 105 LYS A N 1
ATOM 837 C CA . LYS A 1 105 ? 5.432 -8.211 8.456 1.00 92.38 105 LYS A CA 1
ATOM 838 C C . LYS A 1 105 ? 5.247 -6.948 7.621 1.00 92.38 105 LYS A C 1
ATOM 840 O O . LYS A 1 105 ? 5.682 -6.947 6.475 1.00 92.38 105 LYS A O 1
ATOM 845 N N . ILE A 1 106 ? 4.674 -5.881 8.176 1.00 91.19 106 ILE A N 1
ATOM 846 C CA . ILE A 1 106 ? 4.517 -4.604 7.466 1.00 91.19 106 ILE A CA 1
ATOM 847 C C . ILE A 1 106 ? 5.863 -3.986 7.122 1.00 91.19 106 ILE A C 1
ATOM 849 O O . ILE A 1 106 ? 6.032 -3.521 6.003 1.00 91.19 106 ILE A O 1
ATOM 853 N N . VAL A 1 107 ? 6.829 -4.002 8.040 1.00 91.12 107 VAL A N 1
ATOM 854 C CA . VAL A 1 107 ? 8.156 -3.433 7.761 1.00 91.12 107 VAL A CA 1
ATOM 855 C C . VAL A 1 107 ? 8.851 -4.175 6.616 1.00 91.12 107 VAL A C 1
ATOM 857 O O . VAL A 1 107 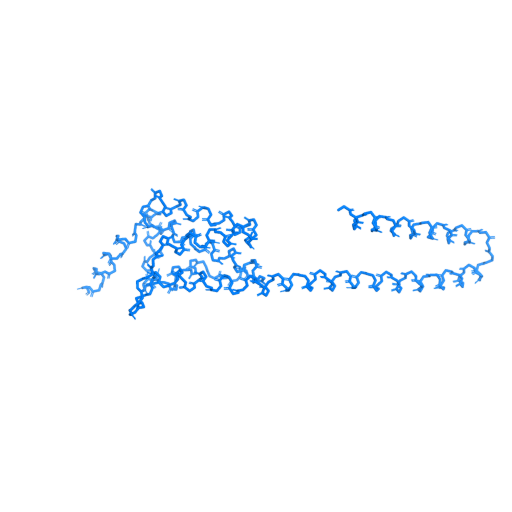? 9.559 -3.558 5.825 1.00 91.12 107 VAL A O 1
ATOM 860 N N . LEU A 1 108 ? 8.642 -5.490 6.508 1.00 91.19 108 LEU A N 1
ATOM 861 C CA . LEU A 1 108 ? 9.279 -6.313 5.482 1.00 91.19 108 LEU A CA 1
ATOM 862 C C . LEU A 1 108 ? 8.538 -6.297 4.134 1.00 91.19 108 LEU A C 1
ATOM 864 O O . LEU A 1 108 ? 9.177 -6.277 3.084 1.00 91.19 108 LEU A O 1
ATOM 868 N N . TRP A 1 109 ? 7.206 -6.343 4.156 1.00 91.19 109 TRP A N 1
ATOM 869 C CA . TRP A 1 109 ? 6.380 -6.587 2.967 1.00 91.19 109 TRP A CA 1
ATOM 870 C C . TRP A 1 109 ? 5.508 -5.401 2.558 1.00 91.19 109 TRP A C 1
ATOM 872 O O . TRP A 1 109 ? 5.060 -5.352 1.410 1.00 91.19 109 TRP A O 1
ATOM 882 N N . GLY A 1 110 ? 5.275 -4.463 3.472 1.00 91.31 110 GLY A N 1
ATOM 883 C CA . GLY A 1 110 ? 4.435 -3.297 3.254 1.00 91.31 110 GLY A CA 1
ATOM 884 C C . GLY A 1 110 ? 5.101 -2.263 2.362 1.00 91.31 110 GLY A C 1
ATOM 885 O O . GLY A 1 110 ? 6.245 -1.862 2.572 1.00 91.31 110 GLY A O 1
ATOM 886 N N . GLY A 1 111 ? 4.364 -1.797 1.359 1.00 92.38 111 GLY A N 1
ATOM 887 C CA . GLY A 1 111 ? 4.760 -0.649 0.561 1.00 92.38 111 GLY A CA 1
ATOM 888 C C . GLY A 1 111 ? 4.711 0.642 1.388 1.00 92.38 111 GLY A C 1
ATOM 889 O O . GLY A 1 111 ? 4.028 0.699 2.413 1.00 92.38 111 GLY A O 1
ATOM 890 N N . PRO A 1 112 ? 5.362 1.728 0.933 1.00 94.06 112 PRO A N 1
ATOM 891 C CA . PRO A 1 112 ? 5.431 2.984 1.687 1.00 94.06 112 PRO A CA 1
ATOM 892 C C . PRO A 1 112 ? 4.061 3.527 2.117 1.00 94.06 112 PRO A C 1
ATOM 894 O O . PRO A 1 112 ? 3.904 4.001 3.239 1.00 94.06 112 PRO A O 1
ATOM 897 N N . LYS A 1 113 ? 3.047 3.410 1.247 1.00 95.19 113 LYS A N 1
ATOM 898 C CA . LYS A 1 113 ? 1.670 3.826 1.551 1.00 95.19 113 LYS A CA 1
ATOM 899 C C . LYS A 1 113 ? 1.066 3.035 2.716 1.00 95.19 113 LYS A C 1
ATOM 901 O O . LYS A 1 113 ? 0.486 3.641 3.610 1.00 95.19 113 LYS A O 1
ATOM 906 N N . VAL A 1 114 ? 1.225 1.709 2.721 1.00 95.69 114 VAL A N 1
ATOM 907 C CA . VAL A 1 114 ? 0.695 0.832 3.777 1.00 95.69 114 VAL A CA 1
ATOM 908 C C . VAL A 1 114 ? 1.436 1.043 5.089 1.00 95.69 114 VAL A C 1
ATOM 910 O O . VAL A 1 114 ? 0.794 1.155 6.128 1.00 95.69 114 VAL A O 1
ATOM 913 N N . VAL A 1 115 ? 2.765 1.162 5.051 1.00 95.25 115 VAL A N 1
ATOM 914 C CA . VAL A 1 115 ? 3.576 1.437 6.247 1.00 95.25 115 VAL A CA 1
ATOM 915 C C . VAL A 1 115 ? 3.138 2.749 6.901 1.00 95.25 115 VAL A C 1
ATOM 917 O O . VAL A 1 115 ? 2.872 2.773 8.099 1.00 95.25 115 VAL A O 1
ATOM 920 N N . ASN A 1 116 ? 2.986 3.819 6.117 1.00 95.88 116 ASN A N 1
ATOM 921 C CA . ASN A 1 116 ? 2.540 5.111 6.637 1.00 95.88 116 ASN A CA 1
ATOM 922 C C . ASN A 1 116 ? 1.111 5.044 7.188 1.00 95.88 116 ASN A C 1
ATOM 924 O O . ASN A 1 116 ? 0.864 5.519 8.293 1.00 95.88 116 ASN A O 1
ATOM 928 N N . ALA A 1 117 ? 0.183 4.414 6.458 1.00 95.75 117 ALA A N 1
ATOM 929 C CA . ALA A 1 117 ? -1.192 4.242 6.921 1.00 95.75 117 ALA A CA 1
ATOM 930 C C . ALA A 1 117 ? -1.260 3.436 8.228 1.00 95.75 117 ALA A C 1
ATOM 932 O O . ALA A 1 117 ? -2.057 3.755 9.105 1.00 95.75 117 ALA A O 1
ATOM 933 N N . TYR A 1 118 ? -0.395 2.430 8.382 1.00 94.31 118 TYR A N 1
ATOM 934 C CA . TYR A 1 118 ? -0.309 1.625 9.593 1.00 94.31 118 TYR A CA 1
ATOM 935 C C . TYR A 1 118 ? 0.213 2.412 10.793 1.00 94.31 118 TYR A C 1
ATOM 937 O O . TYR A 1 118 ? -0.334 2.280 11.885 1.00 94.31 118 TYR A O 1
ATOM 945 N N . VAL A 1 119 ? 1.252 3.230 10.606 1.00 93.44 119 VAL A N 1
ATOM 946 C CA . VAL A 1 119 ? 1.781 4.088 11.676 1.00 93.44 119 VAL A CA 1
ATOM 947 C C . VAL A 1 119 ? 0.705 5.068 12.134 1.00 93.44 119 VAL A C 1
ATOM 949 O O . VAL A 1 119 ? 0.391 5.085 13.319 1.00 93.44 119 VAL A O 1
ATOM 952 N N . SER A 1 120 ? 0.056 5.775 11.202 1.00 93.25 120 SER A N 1
ATOM 953 C CA . SER A 1 120 ? -1.042 6.692 11.534 1.00 93.25 120 SER A CA 1
ATOM 954 C C . SER A 1 120 ? -2.197 5.993 12.253 1.00 93.25 120 SER A C 1
ATOM 956 O O . SER A 1 120 ? -2.730 6.526 13.217 1.00 93.25 120 SER A O 1
ATOM 958 N N . TRP A 1 121 ? -2.573 4.791 11.812 1.00 93.56 121 TRP A N 1
ATOM 959 C CA . TRP A 1 121 ? -3.602 3.987 12.473 1.00 93.56 121 TRP A CA 1
ATOM 960 C C . TRP A 1 121 ? -3.202 3.586 13.899 1.00 93.56 121 TRP A C 1
ATOM 962 O O . TRP A 1 121 ? -4.001 3.697 14.823 1.00 93.56 121 TRP A O 1
ATOM 972 N N . LYS A 1 122 ? -1.956 3.144 14.095 1.00 90.38 122 LYS A N 1
ATOM 973 C CA . LYS A 1 122 ? -1.436 2.752 15.410 1.00 90.38 122 LYS A CA 1
ATOM 974 C C . LYS A 1 122 ? -1.393 3.936 16.374 1.00 90.38 122 LYS A C 1
ATOM 976 O O . LYS A 1 122 ? -1.730 3.763 17.542 1.00 90.38 122 LYS A O 1
ATOM 981 N N . ASP A 1 123 ? -0.930 5.089 15.907 1.00 90.75 123 ASP A N 1
ATOM 982 C CA . ASP A 1 123 ? -0.800 6.290 16.732 1.00 90.75 123 ASP A CA 1
ATOM 983 C C . ASP A 1 123 ? -2.188 6.772 17.175 1.00 90.75 123 ASP A C 1
ATOM 985 O O . ASP A 1 123 ? -2.411 6.930 18.372 1.00 90.75 123 ASP A O 1
ATOM 989 N N . GLU A 1 124 ? -3.163 6.801 16.259 1.00 89.69 124 GLU A N 1
ATOM 990 C CA . GLU A 1 124 ? -4.564 7.119 16.575 1.00 89.69 124 GLU A CA 1
ATOM 991 C C . GLU A 1 124 ? -5.151 6.198 17.657 1.00 89.69 124 GLU A C 1
ATOM 993 O O . GLU A 1 124 ? -5.787 6.659 18.598 1.00 89.69 124 GLU A O 1
ATOM 998 N N . LEU A 1 125 ? -4.894 4.889 17.563 1.00 84.94 125 LEU A N 1
ATOM 999 C CA . LEU A 1 125 ? -5.368 3.911 18.549 1.00 84.94 125 LEU A CA 1
ATOM 1000 C C . LEU A 1 125 ? -4.633 3.961 19.896 1.00 84.94 125 LEU A C 1
ATOM 1002 O O . LEU A 1 125 ? -5.105 3.364 20.863 1.00 84.94 125 LEU A O 1
ATOM 1006 N N . THR A 1 126 ? -3.454 4.580 19.954 1.00 84.56 126 THR A N 1
ATOM 1007 C CA . THR A 1 126 ? -2.651 4.670 21.184 1.00 84.56 126 THR A CA 1
ATOM 1008 C C . THR A 1 126 ? -2.923 5.975 21.929 1.00 84.56 126 THR A C 1
ATOM 1010 O O . THR A 1 126 ? -2.873 5.996 23.157 1.00 84.56 126 THR A O 1
ATOM 1013 N N . GLU A 1 127 ? -3.181 7.057 21.196 1.00 82.25 127 GLU A N 1
ATOM 1014 C CA . GLU A 1 127 ? -3.316 8.409 21.742 1.00 82.25 127 GLU A CA 1
ATOM 1015 C C . GLU A 1 127 ? -4.749 8.746 22.170 1.00 82.25 127 GLU A C 1
ATOM 1017 O O . GLU A 1 127 ? -4.932 9.523 23.109 1.00 82.25 127 GLU A O 1
ATOM 1022 N N . HIS A 1 128 ? -5.758 8.140 21.539 1.00 79.00 128 HIS A N 1
ATOM 1023 C CA . HIS A 1 128 ? -7.162 8.472 21.772 1.00 79.00 128 HIS A CA 1
ATOM 1024 C C . HIS A 1 128 ? -8.012 7.232 22.059 1.00 79.00 128 HIS A C 1
ATOM 1026 O O . HIS A 1 128 ? -7.710 6.116 21.629 1.00 79.00 128 HIS A O 1
ATOM 1032 N N . GLU A 1 129 ? -9.121 7.430 22.778 1.00 81.69 129 GLU A N 1
ATOM 1033 C CA . GLU A 1 129 ? -10.167 6.412 22.812 1.00 81.69 129 GLU A CA 1
ATOM 1034 C C . GLU A 1 129 ? -10.745 6.211 21.401 1.00 81.69 129 GLU A C 1
ATOM 1036 O O . GLU A 1 129 ? -10.890 7.193 20.665 1.00 81.69 129 GLU A O 1
ATOM 1041 N N . PRO A 1 130 ? -11.107 4.969 21.017 1.00 82.25 130 PRO A N 1
ATOM 1042 C CA . PRO A 1 130 ? -11.652 4.686 19.697 1.00 82.25 130 PRO A CA 1
ATOM 1043 C C . PRO A 1 130 ? -12.818 5.614 19.341 1.00 82.25 130 PRO A C 1
ATOM 1045 O O . PRO A 1 130 ? -13.861 5.608 20.001 1.00 82.25 130 PRO A O 1
ATOM 1048 N N . ASN A 1 131 ? -12.640 6.393 18.278 1.00 86.38 131 ASN A N 1
ATOM 1049 C CA . ASN A 1 131 ? -13.568 7.428 17.829 1.00 86.38 131 ASN A CA 1
ATOM 1050 C C . ASN A 1 131 ? -13.805 7.340 16.304 1.00 86.38 131 ASN A C 1
ATOM 1052 O O . ASN A 1 131 ? -13.419 6.369 15.641 1.00 86.38 131 ASN A O 1
ATOM 1056 N N . VAL A 1 132 ? -14.459 8.354 15.731 1.00 86.19 132 VAL A N 1
ATOM 1057 C CA . VAL A 1 132 ? -14.680 8.464 14.276 1.00 86.19 132 VAL A CA 1
ATOM 1058 C C . VAL A 1 132 ? -13.358 8.466 13.497 1.00 86.19 132 VAL A C 1
ATOM 1060 O O . VAL A 1 132 ? -13.242 7.743 12.509 1.00 86.19 132 VAL A O 1
ATOM 1063 N N . GLN A 1 133 ? -12.338 9.195 13.955 1.00 87.44 133 GLN A N 1
ATOM 1064 C CA . GLN A 1 133 ? -11.017 9.231 13.313 1.00 87.44 133 GLN A CA 1
ATOM 1065 C C . GLN A 1 133 ? -10.305 7.875 13.373 1.00 87.44 133 GLN A C 1
ATOM 1067 O O . GLN A 1 133 ? -9.667 7.476 12.399 1.00 87.44 133 GLN A O 1
ATOM 1072 N N . SER A 1 134 ? -10.464 7.111 14.456 1.00 88.19 134 SER A N 1
ATOM 1073 C CA . SER A 1 134 ? -9.948 5.739 14.551 1.00 88.19 134 SER A CA 1
ATOM 1074 C C . SER A 1 134 ? -10.600 4.807 13.519 1.00 88.19 134 SER A C 1
ATOM 1076 O O . SER A 1 134 ? -9.945 3.931 12.947 1.00 88.19 134 SER A O 1
ATOM 1078 N N . MET A 1 135 ? -11.890 5.000 13.236 1.00 88.75 135 MET A N 1
ATOM 1079 C CA . MET A 1 135 ? -12.604 4.263 12.188 1.00 88.75 135 MET A CA 1
ATOM 1080 C C . MET A 1 135 ? -12.117 4.647 10.785 1.00 88.75 135 MET A C 1
ATOM 1082 O O . MET A 1 135 ? -11.845 3.769 9.96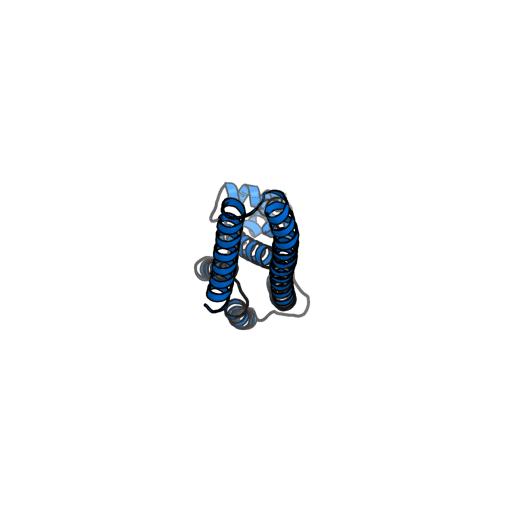3 1.00 88.75 135 MET A O 1
ATOM 1086 N N . GLU A 1 136 ? -11.933 5.942 10.525 1.00 90.31 136 GLU A N 1
ATOM 1087 C CA . GLU A 1 136 ? -11.395 6.448 9.258 1.00 90.31 136 GLU A CA 1
ATOM 1088 C C . GLU A 1 136 ? -9.942 6.013 9.020 1.00 90.31 136 GLU A C 1
ATOM 1090 O O . GLU A 1 136 ? -9.567 5.660 7.899 1.00 90.31 136 GLU A O 1
ATOM 1095 N N . SER A 1 137 ? -9.105 6.008 10.060 1.00 92.69 137 SER A N 1
ATOM 1096 C CA . SER A 1 137 ? -7.713 5.563 9.959 1.00 92.69 137 SER A CA 1
ATOM 1097 C C . SER A 1 137 ? -7.626 4.058 9.694 1.00 92.69 137 SER A C 1
ATOM 1099 O O . SER A 1 137 ? -6.802 3.627 8.882 1.00 92.69 137 SER A O 1
ATOM 1101 N N . THR A 1 138 ? -8.531 3.268 10.284 1.00 92.50 138 THR A N 1
ATOM 1102 C CA . THR A 1 138 ? -8.667 1.834 9.985 1.00 92.50 138 THR A CA 1
ATOM 1103 C C . THR A 1 138 ? -9.079 1.616 8.528 1.00 92.50 138 THR A C 1
ATOM 1105 O O . THR A 1 138 ? -8.471 0.806 7.825 1.00 92.50 138 THR A O 1
ATOM 1108 N N . GLU A 1 139 ? -10.058 2.378 8.033 1.00 94.19 139 GLU A N 1
ATOM 1109 C CA . GLU A 1 139 ? -10.472 2.331 6.627 1.00 94.19 139 GLU A CA 1
ATOM 1110 C C . GLU A 1 139 ? -9.316 2.675 5.685 1.00 94.19 139 GLU A C 1
ATOM 1112 O O . GLU A 1 139 ? -9.049 1.941 4.733 1.00 94.19 139 GLU A O 1
ATOM 1117 N N . ARG A 1 140 ? -8.570 3.745 5.983 1.00 95.00 140 ARG A N 1
ATOM 1118 C CA . ARG A 1 140 ? -7.409 4.173 5.194 1.00 95.00 140 ARG A CA 1
ATOM 1119 C C . ARG A 1 140 ? -6.345 3.081 5.105 1.00 95.00 140 ARG A C 1
ATOM 1121 O O . ARG A 1 140 ? -5.784 2.873 4.029 1.00 95.00 140 ARG A O 1
ATOM 1128 N N . LEU A 1 141 ? -6.087 2.364 6.199 1.00 95.06 141 LEU A N 1
ATOM 1129 C CA . LEU A 1 141 ? -5.171 1.223 6.208 1.00 95.06 141 LEU A CA 1
ATOM 1130 C C . LEU A 1 141 ? -5.670 0.089 5.301 1.00 95.06 141 LEU A C 1
ATOM 1132 O O . LEU A 1 141 ? -4.906 -0.416 4.477 1.00 95.06 141 LEU A O 1
ATOM 1136 N N . ILE A 1 142 ? -6.950 -0.279 5.394 1.00 94.31 142 ILE A N 1
ATOM 1137 C CA . ILE A 1 142 ? -7.551 -1.322 4.546 1.00 94.31 142 ILE A CA 1
ATOM 1138 C C . ILE A 1 142 ? -7.486 -0.928 3.063 1.00 94.31 142 ILE A C 1
ATOM 1140 O O . ILE A 1 142 ? -7.115 -1.747 2.221 1.00 94.31 142 ILE A O 1
ATOM 1144 N N . LEU A 1 143 ? -7.803 0.324 2.727 1.00 95.19 143 LEU A N 1
ATOM 1145 C CA . LEU A 1 143 ? -7.749 0.831 1.354 1.00 95.19 143 LEU A CA 1
ATOM 1146 C C . LEU A 1 143 ? -6.319 0.855 0.801 1.00 95.19 143 LEU A C 1
ATOM 1148 O O . LEU A 1 143 ? -6.116 0.486 -0.357 1.00 95.19 143 LEU A O 1
ATOM 1152 N N . ALA A 1 144 ? -5.329 1.219 1.621 1.00 95.56 144 ALA A N 1
ATOM 1153 C CA . ALA A 1 144 ? -3.921 1.171 1.232 1.00 95.56 144 ALA A CA 1
ATOM 1154 C C . ALA A 1 144 ? -3.465 -0.268 0.933 1.00 95.56 144 ALA A C 1
ATOM 1156 O O . ALA A 1 144 ? -2.772 -0.502 -0.057 1.00 95.56 144 ALA A O 1
ATOM 1157 N N . ILE A 1 145 ? -3.895 -1.240 1.746 1.00 95.00 145 ILE A N 1
ATOM 1158 C CA . ILE A 1 145 ? -3.619 -2.667 1.519 1.00 95.00 145 ILE A CA 1
ATOM 1159 C C . ILE A 1 145 ? -4.262 -3.142 0.210 1.00 95.00 145 ILE A C 1
ATOM 1161 O O . ILE A 1 145 ? -3.615 -3.824 -0.585 1.00 95.00 145 ILE A O 1
ATOM 1165 N N . ARG A 1 146 ? -5.518 -2.762 -0.050 1.00 94.25 146 ARG A N 1
ATOM 1166 C CA . ARG A 1 146 ? -6.219 -3.089 -1.303 1.00 94.25 146 ARG A CA 1
ATOM 1167 C C . ARG A 1 146 ? -5.496 -2.531 -2.525 1.00 94.25 146 ARG A C 1
ATOM 1169 O O . ARG A 1 146 ? -5.306 -3.266 -3.493 1.00 94.25 146 ARG A O 1
ATOM 1176 N N . GLU A 1 147 ? -5.068 -1.272 -2.462 1.00 94.12 147 GLU A N 1
ATOM 1177 C CA . GLU A 1 147 ? -4.312 -0.627 -3.540 1.00 94.12 147 GLU A CA 1
ATOM 1178 C C . GLU A 1 147 ? -2.989 -1.362 -3.794 1.00 94.12 147 GLU A C 1
ATOM 1180 O O . GLU A 1 147 ? -2.641 -1.661 -4.936 1.00 94.12 147 GLU A O 1
ATOM 1185 N N . GLU A 1 148 ? -2.277 -1.744 -2.731 1.00 92.19 148 GLU A N 1
ATOM 1186 C CA . GLU A 1 148 ? -1.040 -2.518 -2.847 1.00 92.19 148 GLU A CA 1
ATOM 1187 C C . GLU A 1 148 ? -1.271 -3.910 -3.460 1.00 92.19 148 GLU A C 1
ATOM 1189 O O . GLU A 1 148 ? -0.470 -4.389 -4.270 1.00 92.19 148 GLU A O 1
ATOM 1194 N N . LEU A 1 149 ? -2.407 -4.533 -3.149 1.00 92.00 149 LEU A N 1
ATOM 1195 C CA . LEU A 1 149 ? -2.869 -5.765 -3.781 1.00 92.00 149 LEU A CA 1
ATOM 1196 C C . LEU A 1 149 ? -3.440 -5.560 -5.190 1.00 92.00 149 LEU A C 1
ATOM 1198 O O . LEU A 1 149 ? -3.710 -6.550 -5.867 1.00 92.00 149 LEU A O 1
ATOM 1202 N N . GLY A 1 150 ? -3.435 -4.337 -5.726 1.00 90.25 150 GLY A N 1
ATOM 1203 C CA . GLY A 1 150 ? -3.741 -4.032 -7.129 1.00 90.25 150 GLY A CA 1
ATOM 1204 C C . GLY A 1 150 ? -5.217 -3.801 -7.400 1.00 90.25 150 GLY A C 1
ATOM 1205 O O . GLY A 1 150 ? -5.641 -3.888 -8.549 1.00 90.25 150 GLY A O 1
ATOM 1206 N N . HIS A 1 151 ? -5.994 -3.541 -6.353 1.00 92.19 151 HIS A N 1
ATOM 1207 C CA . HIS A 1 151 ? -7.385 -3.142 -6.479 1.00 92.19 151 HIS A CA 1
ATOM 1208 C C . HIS A 1 151 ? -7.501 -1.623 -6.589 1.00 92.19 151 HIS A C 1
ATOM 1210 O O . HIS A 1 151 ? -6.830 -0.879 -5.876 1.00 92.19 151 HIS A O 1
ATOM 1216 N N . GLU A 1 152 ? -8.406 -1.172 -7.449 1.00 91.69 152 GLU A N 1
ATOM 1217 C CA . GLU A 1 152 ? -8.798 0.231 -7.534 1.00 91.69 152 GLU A CA 1
ATOM 1218 C C . GLU A 1 152 ? -9.798 0.579 -6.424 1.00 91.69 152 GLU A C 1
ATOM 1220 O O . GLU A 1 152 ? -10.625 -0.248 -6.023 1.00 91.69 152 GLU A O 1
ATOM 1225 N N . ASN A 1 153 ? -9.730 1.822 -5.941 1.00 92.56 153 ASN A N 1
ATOM 1226 C CA . ASN A 1 153 ? -10.586 2.323 -4.863 1.00 92.56 153 ASN A CA 1
ATOM 1227 C C . ASN A 1 153 ? -11.537 3.455 -5.314 1.00 92.56 153 ASN A C 1
ATOM 1229 O O . ASN A 1 153 ? -12.350 3.900 -4.512 1.00 92.56 153 ASN A O 1
ATOM 1233 N N . GLU A 1 154 ? -11.474 3.911 -6.574 1.00 86.75 154 GLU A N 1
ATOM 1234 C CA . GLU A 1 154 ? -12.174 5.121 -7.060 1.00 86.75 154 GLU A CA 1
ATOM 1235 C C . GLU A 1 154 ? -13.709 5.041 -6.989 1.00 86.75 154 GLU A C 1
ATOM 1237 O O . GLU A 1 154 ? -14.370 6.054 -6.788 1.00 86.75 154 GLU A O 1
ATOM 1242 N N . ASN A 1 155 ? -14.280 3.840 -7.111 1.00 89.00 155 ASN A N 1
ATOM 1243 C CA . ASN A 1 155 ? -15.732 3.616 -7.110 1.00 89.00 155 ASN A CA 1
ATOM 1244 C C . ASN A 1 155 ? -16.260 3.045 -5.782 1.00 89.00 155 ASN A C 1
ATOM 1246 O O . ASN A 1 155 ? -17.359 2.487 -5.735 1.00 89.00 155 ASN A O 1
ATOM 1250 N N . LEU A 1 156 ? -15.471 3.115 -4.706 1.00 89.06 156 LEU A N 1
ATOM 1251 C CA . LEU A 1 156 ? -15.898 2.639 -3.394 1.00 89.06 156 LEU A CA 1
ATOM 1252 C C . LEU A 1 156 ? -16.739 3.695 -2.676 1.00 89.06 156 LEU A C 1
ATOM 1254 O O . LEU A 1 156 ? -16.492 4.894 -2.766 1.00 89.06 156 LEU A O 1
ATOM 1258 N N . VAL A 1 157 ? -17.750 3.225 -1.946 1.00 87.44 157 VAL A N 1
ATOM 1259 C CA . VAL A 1 157 ? -18.565 4.089 -1.090 1.00 87.44 157 VAL A CA 1
ATOM 1260 C C . VAL A 1 157 ? -17.729 4.624 0.069 1.00 87.44 157 VAL A C 1
ATOM 1262 O O . VAL A 1 157 ? -16.978 3.876 0.689 1.00 87.44 157 VAL A O 1
ATOM 1265 N N . GLU A 1 158 ? -17.904 5.902 0.395 1.00 82.88 158 GLU A N 1
ATOM 1266 C CA . GLU A 1 158 ? -17.274 6.510 1.567 1.00 82.88 158 GLU A CA 1
ATOM 1267 C C . GLU A 1 158 ? -17.803 5.881 2.870 1.00 82.88 158 GLU A C 1
ATOM 1269 O O . GLU A 1 158 ? -19.003 5.570 3.005 1.00 82.88 158 GLU A O 1
ATOM 1274 N N . GLY A 1 159 ? -16.901 5.695 3.837 1.00 86.44 159 GLY A N 1
ATOM 1275 C CA . GLY A 1 159 ? -17.202 5.032 5.100 1.00 86.44 159 GLY A CA 1
ATOM 1276 C C . GLY A 1 159 ? -17.419 3.532 4.914 1.00 86.44 159 GLY A C 1
ATOM 1277 O O . GLY A 1 159 ? -18.326 2.966 5.528 1.00 86.44 159 GLY A O 1
ATOM 1278 N N . LEU A 1 160 ? -16.655 2.894 4.025 1.00 88.19 160 LEU A N 1
ATOM 1279 C CA . LEU A 1 160 ? -16.769 1.477 3.697 1.00 88.19 160 LEU A CA 1
ATOM 1280 C C . LEU A 1 160 ? -16.590 0.597 4.936 1.00 88.19 160 LEU A C 1
ATOM 1282 O O . LEU A 1 160 ? -17.372 -0.327 5.154 1.00 88.19 160 LEU A O 1
ATOM 1286 N N . PHE A 1 161 ? -15.572 0.874 5.750 1.00 89.25 161 PHE A N 1
ATOM 1287 C CA . PHE A 1 161 ? -15.253 0.031 6.898 1.00 89.25 161 PHE A CA 1
ATOM 1288 C C . PHE A 1 161 ? -16.311 0.135 8.011 1.00 89.25 161 PHE A C 1
ATOM 1290 O O . PHE A 1 161 ? -16.839 -0.909 8.408 1.00 89.25 161 PHE A O 1
ATOM 1297 N N . PRO A 1 162 ? -16.738 1.342 8.443 1.00 89.12 162 PRO A N 1
ATOM 1298 C CA . PRO A 1 162 ? -17.863 1.488 9.364 1.00 89.12 162 PRO A CA 1
ATOM 1299 C C . PRO A 1 162 ? -19.140 0.787 8.889 1.00 89.12 162 PRO A C 1
ATOM 1301 O O . PRO A 1 162 ? -19.852 0.218 9.708 1.00 89.12 162 PRO A O 1
ATOM 1304 N N . ARG A 1 163 ? -19.429 0.765 7.578 1.00 90.25 163 ARG A N 1
ATOM 1305 C CA . ARG A 1 163 ? -20.596 0.046 7.025 1.00 90.25 163 ARG A CA 1
ATOM 1306 C C . ARG A 1 163 ? -20.525 -1.470 7.203 1.00 90.25 163 ARG A C 1
ATOM 1308 O O . ARG A 1 163 ? -21.575 -2.101 7.240 1.00 90.25 163 ARG A O 1
ATOM 1315 N N . PHE A 1 164 ? -19.330 -2.056 7.266 1.00 87.06 164 PHE A N 1
ATOM 1316 C CA . PHE A 1 164 ? -19.159 -3.500 7.458 1.00 87.06 164 PHE A CA 1
ATOM 1317 C C . PHE A 1 164 ? -19.203 -3.926 8.925 1.00 87.06 164 PHE A C 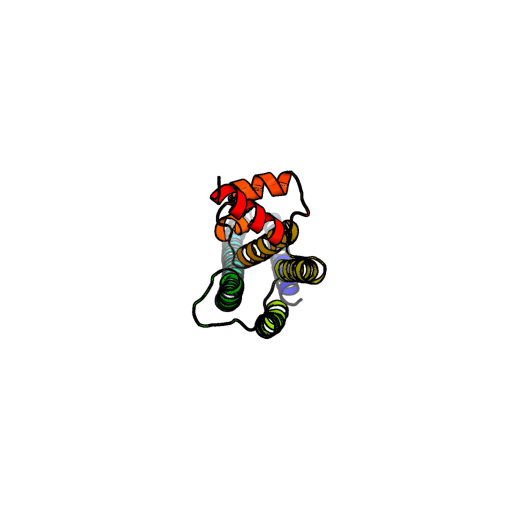1
ATOM 1319 O O . PHE A 1 164 ? -19.629 -5.041 9.228 1.00 87.06 164 PHE A O 1
ATOM 1326 N N . ILE A 1 165 ? -18.727 -3.064 9.823 1.00 86.38 165 ILE A N 1
ATOM 1327 C CA . ILE A 1 165 ? -18.585 -3.390 11.245 1.00 86.38 165 ILE A CA 1
ATOM 1328 C C . ILE A 1 165 ? -19.794 -2.944 12.062 1.00 86.38 165 ILE A C 1
ATOM 1330 O O . ILE A 1 165 ? -20.236 -3.668 12.954 1.00 86.38 165 ILE A O 1
ATOM 1334 N N . LEU A 1 166 ? -20.313 -1.746 11.792 1.00 85.12 166 LEU A N 1
ATOM 1335 C CA . LEU A 1 166 ? -21.369 -1.156 12.600 1.00 85.12 166 LEU A CA 1
ATOM 1336 C C . LEU A 1 166 ? -22.730 -1.703 12.194 1.00 85.12 166 LEU A C 1
ATOM 1338 O O . LEU A 1 166 ? -23.025 -1.890 11.013 1.00 85.12 166 LEU A O 1
ATOM 1342 N N . ARG A 1 167 ? -23.586 -1.895 13.197 1.00 82.06 167 ARG A N 1
ATOM 1343 C CA . ARG A 1 167 ? -24.962 -2.335 12.986 1.00 82.06 167 ARG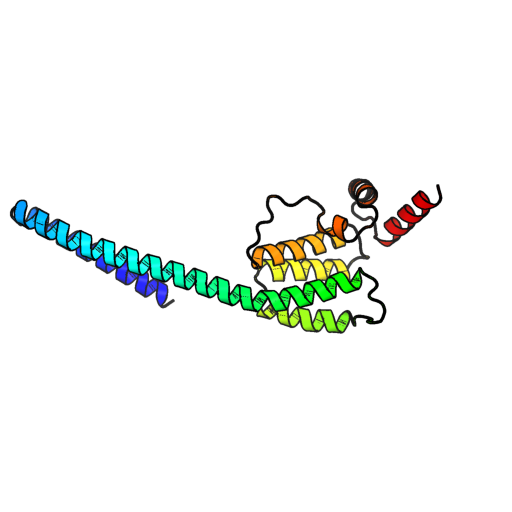 A CA 1
ATOM 1344 C C . ARG A 1 167 ? -25.789 -1.241 12.317 1.00 82.06 167 ARG A C 1
ATOM 1346 O O . ARG A 1 167 ? -26.435 -1.505 11.309 1.00 82.06 167 ARG A O 1
ATOM 1353 N N . GLU A 1 168 ? -25.724 -0.016 12.842 1.00 85.31 168 GLU A N 1
ATOM 1354 C CA . GLU A 1 168 ? -26.510 1.122 12.358 1.00 85.31 168 GLU A CA 1
ATOM 1355 C C . GLU A 1 168 ? -25.629 2.227 11.765 1.00 85.31 168 GLU A C 1
ATOM 1357 O O . GLU A 1 168 ? -25.489 3.333 12.296 1.00 85.31 168 GLU A O 1
ATOM 1362 N N . TYR A 1 169 ? -25.068 1.965 10.580 1.00 86.25 169 TYR A N 1
ATOM 1363 C CA . TYR A 1 169 ? -24.218 2.943 9.889 1.00 86.25 169 TYR A CA 1
ATOM 1364 C C . TYR A 1 169 ? -24.909 4.298 9.650 1.00 86.25 169 TYR A C 1
ATOM 1366 O O . TYR A 1 169 ? -24.258 5.341 9.683 1.00 86.25 169 TYR A O 1
ATOM 1374 N N . LYS A 1 170 ? -26.225 4.324 9.388 1.00 86.94 170 LYS A N 1
ATOM 1375 C CA . LYS A 1 170 ? -26.943 5.588 9.131 1.00 86.94 170 LYS A CA 1
ATOM 1376 C C . LYS A 1 170 ? -26.933 6.503 10.355 1.00 86.94 170 LYS A C 1
ATOM 1378 O O . LYS A 1 170 ? -26.762 7.713 10.199 1.00 86.94 170 LYS A O 1
ATOM 1383 N N . LEU A 1 171 ? -27.103 5.925 11.545 1.00 85.06 171 LEU A N 1
ATOM 1384 C CA . LEU A 1 171 ? -27.026 6.650 12.808 1.00 85.06 171 LEU A CA 1
ATOM 1385 C C . LEU A 1 171 ? -25.603 7.164 13.026 1.00 85.06 171 LEU A C 1
ATOM 1387 O O . LEU A 1 171 ? -25.417 8.363 13.228 1.00 85.06 171 LEU A O 1
ATOM 1391 N N . TYR A 1 172 ? -24.609 6.288 12.859 1.00 86.50 172 TYR A N 1
ATOM 1392 C CA . TYR A 1 172 ? -23.197 6.655 12.926 1.00 86.50 172 TYR A CA 1
ATOM 1393 C C . TYR A 1 172 ? -22.847 7.811 11.983 1.00 86.50 172 TYR A C 1
ATOM 1395 O O . TYR A 1 172 ? -22.301 8.811 12.424 1.00 86.50 172 TYR A O 1
ATOM 1403 N N . SER A 1 173 ? -23.223 7.736 10.704 1.00 85.75 173 SER A N 1
ATOM 1404 C CA . SER A 1 173 ? -22.926 8.783 9.718 1.00 85.75 173 SER A CA 1
ATOM 1405 C C . SER A 1 173 ? -23.550 10.131 10.092 1.00 85.75 173 SER A C 1
ATOM 1407 O O . SER A 1 173 ? -22.952 11.180 9.855 1.00 85.75 173 SER A O 1
ATOM 1409 N N . LYS A 1 174 ? -24.743 10.127 10.699 1.00 88.31 174 LYS A N 1
ATOM 1410 C CA . LYS A 1 174 ? -25.388 11.351 11.185 1.00 88.31 174 LYS A CA 1
ATOM 1411 C C . LYS A 1 174 ? -24.642 11.934 12.384 1.00 88.31 174 LYS A C 1
ATOM 1413 O O . LYS A 1 174 ? -24.396 13.137 12.399 1.00 88.31 174 LYS A O 1
ATOM 1418 N N . LEU A 1 175 ? -24.285 11.097 13.355 1.00 86.25 175 LEU A N 1
ATOM 1419 C CA . LEU A 1 175 ? -23.593 11.525 14.569 1.00 86.25 175 LEU A CA 1
ATOM 1420 C C . LEU A 1 175 ? -22.150 11.955 14.282 1.00 86.25 175 LEU A C 1
ATOM 1422 O O . LEU A 1 175 ? -21.735 13.001 14.763 1.00 86.25 175 LEU A O 1
ATOM 1426 N N . ALA A 1 176 ? -21.428 11.242 13.418 1.00 86.31 176 ALA A N 1
ATOM 1427 C CA . ALA A 1 176 ? -20.071 11.587 12.991 1.00 86.31 176 ALA A CA 1
ATOM 1428 C C . ALA A 1 176 ? -20.006 12.958 12.297 1.00 86.31 176 ALA A C 1
ATOM 1430 O O . ALA A 1 176 ? -19.078 13.729 12.523 1.00 86.31 176 ALA A O 1
ATOM 1431 N N . LYS A 1 177 ? -21.030 13.314 11.504 1.00 85.81 177 LYS A N 1
ATOM 1432 C CA . LYS A 1 177 ? -21.149 14.657 10.905 1.00 85.81 177 LYS A CA 1
ATOM 1433 C C . LYS A 1 177 ? -21.390 15.761 11.934 1.00 85.81 177 LYS A C 1
ATOM 1435 O O . LYS A 1 177 ? -21.080 16.915 11.660 1.00 85.81 177 LYS A O 1
ATOM 1440 N N . GLN A 1 178 ? -21.999 15.430 13.070 1.00 86.69 178 GLN A N 1
ATOM 1441 C CA . GLN A 1 178 ? -22.323 16.386 14.130 1.00 86.69 178 GLN A CA 1
ATOM 1442 C C . GLN A 1 178 ? -21.183 16.524 15.143 1.00 86.69 178 GLN A C 1
ATOM 1444 O O . GLN A 1 178 ? -20.914 17.628 15.606 1.00 86.69 178 GLN A O 1
ATOM 1449 N N . ASN A 1 179 ? -20.509 15.420 15.463 1.00 85.81 179 ASN A N 1
ATOM 1450 C CA . ASN A 1 179 ? -19.393 15.362 16.392 1.00 85.81 179 ASN A CA 1
ATOM 1451 C C . ASN A 1 179 ? -18.264 14.480 15.819 1.00 85.81 179 ASN A C 1
ATOM 1453 O O . ASN A 1 179 ? -18.328 13.254 15.928 1.00 85.81 179 ASN A O 1
ATOM 1457 N N . PRO A 1 180 ? -17.205 15.090 15.256 1.00 77.75 180 PRO A N 1
ATOM 1458 C CA . PRO A 1 180 ? -16.043 14.365 14.738 1.00 77.75 180 PRO A CA 1
ATOM 1459 C C . PRO A 1 180 ? -15.247 13.594 15.802 1.00 77.75 180 PRO A C 1
ATOM 1461 O O . PRO A 1 180 ? -14.489 12.696 15.455 1.00 77.75 180 PRO A O 1
ATOM 1464 N N . ASN A 1 181 ? -15.422 13.920 17.086 1.00 81.31 181 ASN A N 1
ATOM 1465 C CA . ASN A 1 181 ? -14.734 13.265 18.203 1.00 81.31 181 ASN A CA 1
ATOM 1466 C C . ASN A 1 181 ? -15.632 12.252 18.932 1.00 81.31 181 ASN A C 1
ATOM 1468 O O . ASN A 1 181 ? -15.291 11.825 20.031 1.00 81.31 181 ASN A O 1
ATOM 1472 N N . LEU A 1 182 ? -16.779 11.886 18.346 1.00 84.62 182 LEU A N 1
ATOM 1473 C CA . LEU A 1 182 ? -17.689 10.892 18.913 1.00 84.62 182 LEU A CA 1
ATOM 1474 C C . LEU A 1 182 ? -16.948 9.573 19.153 1.00 84.62 182 LEU A C 1
ATOM 1476 O O . LEU A 1 182 ? -16.373 8.994 18.223 1.00 84.62 182 LEU A O 1
ATOM 1480 N N . THR A 1 183 ? -16.998 9.084 20.387 1.00 84.50 183 THR A N 1
ATOM 1481 C CA . THR A 1 183 ? -16.388 7.803 20.751 1.00 84.50 183 THR A CA 1
ATOM 1482 C C . THR A 1 183 ? -17.297 6.632 20.376 1.00 84.50 183 THR A C 1
ATOM 1484 O O . THR A 1 183 ? -18.522 6.753 20.281 1.00 84.50 183 THR A O 1
ATOM 1487 N N . LEU A 1 184 ? -16.716 5.448 20.178 1.00 79.25 184 LEU A N 1
ATOM 1488 C CA . LEU A 1 184 ? -17.497 4.230 19.923 1.00 79.25 184 LEU A CA 1
ATOM 1489 C C . LEU A 1 184 ? -18.349 3.814 21.135 1.00 79.25 184 LEU A C 1
ATOM 1491 O O . LEU A 1 184 ? -19.379 3.161 20.966 1.00 79.25 184 LEU A O 1
ATOM 1495 N N . SER A 1 185 ? -17.942 4.209 22.342 1.00 80.88 185 SER A N 1
ATOM 1496 C CA . SER A 1 185 ? -18.704 3.997 23.576 1.00 80.88 185 SER A CA 1
ATOM 1497 C C . SER A 1 185 ? -19.995 4.819 23.576 1.00 80.88 185 SER A C 1
ATOM 1499 O O . SER A 1 185 ? -21.073 4.255 23.753 1.00 80.88 185 SER A O 1
ATOM 1501 N N . GLU A 1 186 ? -19.906 6.118 23.273 1.00 81.62 186 GLU A N 1
ATOM 1502 C CA . GLU A 1 186 ? -21.070 7.008 23.135 1.00 81.62 186 GLU A CA 1
ATOM 1503 C C . GLU A 1 186 ? -22.007 6.543 22.011 1.00 81.62 186 GLU A C 1
ATOM 1505 O O . GLU A 1 186 ? -23.230 6.555 22.159 1.00 81.62 186 GLU A O 1
ATOM 1510 N N . LEU A 1 187 ? -21.450 6.066 20.891 1.00 83.50 187 LEU A N 1
ATOM 1511 C CA . LEU A 1 187 ? -22.240 5.486 19.802 1.00 83.50 187 LEU A CA 1
ATOM 1512 C C . LEU A 1 187 ? -23.061 4.274 20.273 1.00 83.50 187 LEU A C 1
ATOM 1514 O O . LEU A 1 187 ? -24.241 4.169 19.944 1.00 83.50 187 LEU A O 1
ATOM 1518 N N . SER A 1 188 ? -22.455 3.381 21.060 1.00 81.38 188 SER A N 1
ATOM 1519 C CA . SER A 1 188 ? -23.125 2.199 21.618 1.00 81.38 188 SER A CA 1
ATOM 1520 C C . SER A 1 188 ? -24.268 2.570 22.570 1.00 81.38 188 SER A C 1
ATOM 1522 O O . SER A 1 188 ? -25.321 1.928 22.563 1.00 81.38 188 SER A O 1
ATOM 1524 N N . GLU A 1 189 ? -24.105 3.627 23.368 1.00 83.19 189 GLU A N 1
ATOM 1525 C CA . GLU A 1 189 ? -25.174 4.150 24.229 1.00 83.19 189 GLU A CA 1
ATOM 1526 C C . GLU A 1 189 ? -26.341 4.712 23.408 1.00 83.19 189 GLU A C 1
ATOM 1528 O O . GLU A 1 189 ? -27.505 4.403 23.684 1.00 83.19 189 GLU A O 1
ATOM 1533 N N . HIS A 1 190 ? -26.043 5.461 22.343 1.00 80.38 190 HIS A N 1
ATOM 1534 C CA . HIS A 1 190 ? -27.062 5.959 21.424 1.00 80.38 190 HIS A CA 1
ATOM 1535 C C . HIS A 1 190 ? -27.819 4.826 20.719 1.00 80.38 190 HIS A C 1
ATOM 1537 O O . HIS A 1 190 ? -29.048 4.877 20.655 1.00 80.38 190 HIS A O 1
ATOM 1543 N N . GLU A 1 191 ? -27.131 3.781 20.250 1.00 79.50 191 GLU A N 1
ATOM 1544 C CA . GLU A 1 191 ? -27.774 2.615 19.626 1.00 79.50 191 GLU A CA 1
ATOM 1545 C C . GLU A 1 191 ? -28.747 1.901 20.580 1.00 79.50 191 GLU A C 1
ATOM 1547 O O . GLU A 1 191 ? -29.847 1.536 20.165 1.00 79.50 191 GLU A O 1
ATOM 1552 N N . LYS A 1 192 ? -28.394 1.755 21.865 1.00 79.94 192 LYS A N 1
ATOM 1553 C CA . LYS A 1 192 ? -29.290 1.161 22.875 1.00 79.94 192 LYS A CA 1
ATOM 1554 C C . LYS A 1 192 ? -30.537 2.010 23.111 1.00 79.94 192 LYS A C 1
ATOM 1556 O O . LYS A 1 192 ? -31.637 1.471 23.130 1.00 79.94 192 LYS A O 1
ATOM 1561 N N . SER A 1 193 ? -30.381 3.331 23.228 1.00 75.69 193 SER A N 1
ATOM 1562 C CA . SER A 1 193 ? -31.514 4.237 23.477 1.00 75.69 193 SER A CA 1
ATOM 1563 C C . SER A 1 193 ? -32.535 4.272 22.333 1.00 75.69 193 SER A C 1
ATOM 1565 O O . SER A 1 193 ? -33.731 4.363 22.587 1.00 75.69 193 SER A O 1
ATOM 1567 N N . VAL A 1 194 ? -32.082 4.141 21.081 1.00 72.81 194 VAL A N 1
ATOM 1568 C CA . VAL A 1 194 ? -32.955 4.039 19.896 1.00 72.81 194 VAL A CA 1
ATOM 1569 C C . VAL A 1 194 ? -33.674 2.687 19.836 1.00 72.81 194 VAL A C 1
ATOM 1571 O O . VAL A 1 194 ? -34.732 2.581 19.226 1.00 72.81 194 VAL A O 1
ATOM 1574 N N . GLN A 1 195 ? -33.116 1.646 20.455 1.00 66.50 195 GLN A N 1
ATOM 1575 C CA . GLN A 1 195 ? -33.714 0.313 20.476 1.00 66.50 195 GLN A CA 1
ATOM 1576 C C . GLN A 1 195 ? -34.791 0.159 21.565 1.00 66.50 195 GLN A C 1
ATOM 1578 O O . GLN A 1 195 ? -35.661 -0.702 21.448 1.00 66.50 195 GLN A O 1
ATOM 1583 N N . GLU A 1 196 ? -34.729 0.976 22.617 1.00 59.75 196 GLU A N 1
ATOM 1584 C CA . GLU A 1 196 ? -35.700 0.994 23.719 1.00 59.75 196 GLU A CA 1
ATOM 1585 C C . GLU A 1 196 ? -36.923 1.897 23.449 1.00 59.75 196 GLU A C 1
ATOM 1587 O O . GLU A 1 196 ? -37.890 1.845 24.212 1.00 59.75 196 GLU A O 1
ATOM 1592 N N . SER A 1 197 ? -36.906 2.690 22.368 1.00 51.16 197 SER A N 1
ATOM 1593 C CA . SER A 1 197 ? -37.994 3.580 21.918 1.00 51.16 197 SER A CA 1
ATOM 1594 C C . SER A 1 197 ? -38.800 3.000 20.761 1.00 51.16 197 SER A C 1
ATOM 1596 O O . SER A 1 197 ? -40.047 3.090 20.807 1.00 51.16 197 SER A O 1
#

Foldseek 3Di:
DVVVVVVVVVVVVVVVVVVVLVVCCVVDDVVVSVVVCVVVVVVNVVVVCVVVVVVVVVVVVVLVVLLVVCVVLVVLLVVLVVCVLDPPPPDDDPVVVSVVVNLVVCVVNNDPQLNVLVVLLVCPVVPDAAFLVNLVSVVSNVVSSCVSSPDDDPPPDPSNRCVVRPPCVVLVVVVCVVPVGGHVVNVVVVVVVVVVD

Radius of gyration: 28.54 Å; chains: 1; bounding box: 64×36×79 Å